Protein AF-A0A0N4UM67-F1 (afdb_monomer)

Secondary structure (DSSP, 8-state):
--PPP--HHHHHHHHHHHHHHHH---HHHHHHHHHHHHHHHHHH--SHHHHHHHHHHHTSTT-S-TTTSHHHHHHHHHHHHHHHHHHHHHTT---HHHHHHHHHHHHHHHHHHHHS-HHHHHHHHHTTTTHHHHHHHHHHHH---HHHHHHHHHHHHHHTTSGGGGGSSHHHHHHHH----SSPPHHHHHHHHHHHHHTTS-SPPPGGGTTTS-HHHHHHHHHHTTT--HHHHHHHHHHHTT--GGG-HHHHHHHHS--HHHHHHHHHHHHHHTTTT-HHHHHHHHHHHHHHHTT--

Foldseek 3Di:
DDDPDDPVVVVLVVQLVVCCVVPVDPSVVSNVVSVVVCVVCVVPPDDVVVVVVVVVLVVDPPVDPLCDDPLLVLLLVLLVLLVVLLVCVVVVNDDPVSLVVNLVSLVSNLVSLQPDDVSSVCCSCPVPPNVSVVSLQVCLLPDDDLSNVLSSLSSLLSVLSPLCSQVDCNLVSLLVVDDLDPPDDSSRVSNLSNLLSSLQDQDAHDPVSDVRVALVSLLSLLVSCVVPVDRSLSNLLSNQSNDDQPDRSNVVNCLVHPDPSSVVSLVVVVVVCVVPPDDSSVVVNVSCPVVVVVVPD

Solvent-accessible surface area (backbone atoms only — not comparable to full-atom values): 17010 Å² total; per-residue (Å²): 132,89,73,81,79,81,53,63,72,60,52,53,49,51,54,30,48,51,46,35,69,76,66,66,50,57,69,67,58,24,47,50,48,52,52,50,52,50,55,53,44,66,72,74,51,90,48,76,65,51,55,50,51,50,54,56,47,70,75,42,92,76,67,66,56,50,77,76,33,73,64,34,52,52,50,51,52,36,52,52,52,50,49,51,54,50,55,37,44,75,70,67,57,77,47,73,66,58,51,54,51,45,38,54,42,32,51,52,42,22,54,50,47,69,74,49,61,65,66,28,51,52,48,68,50,45,75,62,80,32,49,66,58,53,52,50,48,53,46,57,72,73,58,81,53,61,71,52,49,36,33,49,46,50,30,48,50,43,46,60,86,42,76,69,62,64,76,47,68,49,69,49,50,52,56,75,76,48,84,81,51,88,81,69,49,74,52,50,51,48,47,45,53,40,51,28,60,60,32,61,56,88,55,82,72,62,71,77,48,57,78,66,63,37,40,69,56,41,37,48,44,56,58,40,30,74,82,45,52,70,62,44,49,49,32,52,39,28,55,53,58,55,54,77,84,86,77,41,42,58,60,55,12,44,76,76,47,79,51,70,60,52,55,51,53,50,53,51,52,41,62,63,35,73,81,63,85,57,72,49,54,55,58,54,53,63,64,41,46,64,67,52,60,71,71,76,116

Radius of gyration: 25.62 Å; Cα contacts (8 Å, |Δi|>4): 243; chains: 1; bounding box: 72×57×66 Å

InterPro domains:
  IPR030125 SPIN90/Ldb17 [PTHR13357] (11-282)

Organism: Dracunculus medinensis (NCBI:txid318479)

pLDDT: mean 87.4, std 12.84, range [31.33, 98.19]

Structure (mmCIF, N/CA/C/O backbone):
data_AF-A0A0N4UM67-F1
#
_entry.id   AF-A0A0N4UM67-F1
#
loop_
_atom_site.group_PDB
_atom_site.id
_atom_site.type_symbol
_atom_site.label_atom_id
_atom_site.label_alt_id
_atom_site.label_comp_id
_atom_site.label_asym_id
_atom_site.label_entity_id
_atom_site.label_seq_id
_atom_site.pdbx_PDB_ins_code
_atom_site.Cartn_x
_atom_site.Cartn_y
_atom_site.Cartn_z
_atom_site.occupancy
_atom_site.B_iso_or_equiv
_atom_site.auth_seq_id
_atom_site.auth_comp_id
_atom_site.auth_asym_id
_atom_site.auth_atom_id
_atom_site.pdbx_PDB_model_num
ATOM 1 N N . MET A 1 1 ? 38.843 35.017 -25.482 1.00 44.44 1 MET A N 1
ATOM 2 C CA . MET A 1 1 ? 37.721 34.472 -24.691 1.00 44.44 1 MET A CA 1
ATOM 3 C C . MET A 1 1 ? 38.216 33.159 -24.098 1.00 44.44 1 MET A C 1
ATOM 5 O O . MET A 1 1 ? 38.460 32.237 -24.862 1.00 44.44 1 MET A O 1
ATOM 9 N N . TYR A 1 2 ? 38.527 33.108 -22.799 1.00 45.97 2 TYR A N 1
ATOM 10 C CA . TYR A 1 2 ? 38.956 31.861 -22.150 1.00 45.97 2 TYR A CA 1
ATOM 11 C C . TYR A 1 2 ? 37.750 30.919 -22.112 1.00 45.97 2 TYR A C 1
ATOM 13 O O . TYR A 1 2 ? 36.815 31.167 -21.355 1.00 45.97 2 TYR A O 1
ATOM 21 N N . MET A 1 3 ? 37.731 29.881 -22.950 1.00 56.16 3 MET A N 1
ATOM 22 C CA . MET A 1 3 ? 36.777 28.793 -22.754 1.00 56.16 3 MET A CA 1
ATOM 23 C C . MET A 1 3 ? 37.258 27.980 -21.548 1.00 56.16 3 MET A C 1
ATOM 25 O O . MET A 1 3 ? 38.400 27.511 -21.576 1.00 56.16 3 MET A O 1
ATOM 29 N N . PRO A 1 4 ? 36.457 27.831 -20.478 1.00 69.62 4 PRO A N 1
ATOM 30 C CA . PRO A 1 4 ? 36.826 26.954 -19.379 1.00 69.62 4 PRO A CA 1
ATOM 31 C C . PRO A 1 4 ? 37.017 25.538 -19.932 1.00 69.62 4 PRO A C 1
ATOM 33 O O . PRO A 1 4 ? 36.128 24.989 -20.583 1.00 69.62 4 PRO A O 1
ATOM 36 N N . VAL A 1 5 ? 38.200 24.961 -19.714 1.00 75.50 5 VAL A N 1
ATOM 37 C CA . VAL A 1 5 ? 38.482 23.577 -20.105 1.00 75.50 5 VAL A CA 1
ATOM 38 C C . VAL A 1 5 ? 37.602 22.671 -19.247 1.00 75.50 5 VAL A C 1
ATOM 40 O O . VAL A 1 5 ? 37.730 22.657 -18.023 1.00 75.50 5 VAL A O 1
ATOM 43 N N . LEU A 1 6 ? 36.693 21.928 -19.883 1.00 81.94 6 LEU A N 1
ATOM 44 C CA . LEU A 1 6 ? 35.814 20.981 -19.202 1.00 81.94 6 LEU A CA 1
ATOM 45 C C . LEU A 1 6 ? 36.653 19.901 -18.506 1.00 81.94 6 LEU A C 1
ATOM 47 O O . LEU A 1 6 ? 37.248 19.041 -19.154 1.00 81.94 6 LEU A O 1
ATOM 51 N N . ASN A 1 7 ? 36.659 19.898 -17.174 1.00 90.12 7 ASN A N 1
ATOM 52 C CA . ASN A 1 7 ? 37.173 18.770 -16.407 1.00 90.12 7 ASN A CA 1
ATOM 53 C C . ASN A 1 7 ? 36.093 17.679 -16.344 1.00 90.12 7 ASN A C 1
ATOM 55 O O . ASN A 1 7 ? 35.251 17.678 -15.447 1.00 90.12 7 ASN A O 1
ATOM 59 N N . ALA A 1 8 ? 36.120 16.751 -17.307 1.00 91.12 8 ALA A N 1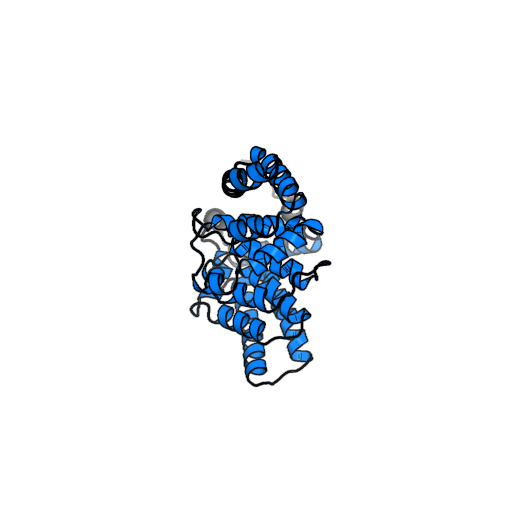
ATOM 60 C CA . ALA A 1 8 ? 35.108 15.702 -17.455 1.00 91.12 8 ALA A CA 1
ATOM 61 C C . ALA A 1 8 ? 34.902 14.875 -16.174 1.00 91.12 8 ALA A C 1
ATOM 63 O O . ALA A 1 8 ? 33.772 14.570 -15.803 1.00 91.12 8 ALA A O 1
ATOM 64 N N . LYS A 1 9 ? 35.986 14.566 -15.449 1.00 92.94 9 LYS A N 1
ATOM 65 C CA . LYS A 1 9 ? 35.915 13.805 -14.194 1.00 92.94 9 LYS A CA 1
ATOM 66 C C . LYS A 1 9 ? 35.247 14.604 -13.077 1.00 92.94 9 LYS A C 1
ATOM 68 O O . LYS A 1 9 ? 34.502 14.030 -12.290 1.00 92.94 9 LYS A O 1
ATOM 73 N N . ALA A 1 10 ? 35.524 15.905 -12.988 1.00 93.88 10 ALA A N 1
ATOM 74 C CA . ALA A 1 10 ? 34.861 16.773 -12.019 1.00 93.88 10 ALA A CA 1
ATOM 75 C C . ALA A 1 10 ? 33.365 16.903 -12.333 1.00 93.88 10 ALA A C 1
ATOM 77 O O . ALA A 1 10 ? 32.553 16.725 -11.433 1.00 93.88 10 ALA A O 1
ATOM 78 N N . LYS A 1 11 ? 32.998 17.102 -13.608 1.00 93.25 11 LYS A N 1
ATOM 79 C CA . LYS A 1 11 ? 31.589 17.238 -13.996 1.00 93.25 11 LYS A CA 1
ATOM 80 C C . LYS A 1 11 ? 30.795 15.944 -13.817 1.00 93.25 11 LYS A C 1
ATOM 82 O O . LYS A 1 11 ? 29.664 15.994 -13.360 1.00 93.25 11 LYS A O 1
ATOM 87 N N . ALA A 1 12 ? 31.384 14.785 -14.118 1.00 94.75 12 ALA A N 1
ATOM 88 C CA . ALA A 1 12 ? 30.737 13.495 -13.876 1.00 94.75 12 ALA A CA 1
ATOM 89 C C . ALA A 1 12 ? 30.452 13.257 -12.383 1.00 94.75 12 ALA A C 1
ATOM 91 O O . ALA A 1 12 ? 29.380 12.769 -12.048 1.00 94.75 12 ALA A O 1
ATOM 92 N N . ARG A 1 13 ? 31.381 13.636 -11.490 1.00 95.75 13 ARG A N 1
ATOM 93 C CA . ARG A 1 13 ? 31.151 13.576 -10.036 1.00 95.75 13 ARG A CA 1
ATOM 94 C C . ARG A 1 13 ? 30.019 14.499 -9.610 1.00 95.75 13 ARG A C 1
ATOM 96 O O . ARG A 1 13 ? 29.120 14.039 -8.932 1.00 95.75 13 ARG A O 1
ATOM 103 N N . GLU A 1 14 ? 30.032 15.742 -10.086 1.00 95.88 14 GLU A N 1
ATOM 104 C CA . GLU A 1 14 ? 28.967 16.711 -9.809 1.00 95.88 14 GLU A CA 1
ATOM 105 C C . GLU A 1 14 ? 27.589 16.176 -10.236 1.00 95.88 14 GLU A C 1
ATOM 107 O O . GLU A 1 14 ? 26.643 16.257 -9.469 1.00 95.88 14 GLU A O 1
ATOM 112 N N . LEU A 1 15 ? 27.474 15.566 -11.424 1.00 96.19 15 LEU A N 1
ATOM 113 C CA . LEU A 1 15 ? 26.214 14.967 -11.886 1.00 96.19 15 LEU A CA 1
ATOM 114 C C . LEU A 1 15 ? 25.750 13.805 -10.997 1.00 96.19 15 LEU A C 1
ATOM 116 O O . LEU A 1 15 ? 24.561 13.695 -10.713 1.00 96.19 15 LEU A O 1
ATOM 120 N N . VAL A 1 16 ? 26.670 12.937 -10.565 1.00 96.81 16 VAL A N 1
ATOM 121 C CA . VAL A 1 16 ? 26.348 11.826 -9.654 1.00 96.81 16 VAL A CA 1
ATOM 122 C C . VAL A 1 16 ? 25.917 12.355 -8.286 1.00 96.81 16 VAL A C 1
ATOM 124 O O . VAL A 1 16 ? 24.941 11.852 -7.731 1.00 96.81 16 VAL A O 1
ATOM 127 N N . ASP A 1 17 ? 26.603 13.378 -7.776 1.00 96.38 17 ASP A N 1
ATOM 128 C CA . ASP A 1 17 ? 26.285 14.012 -6.498 1.00 96.38 17 ASP A CA 1
ATOM 129 C C . ASP A 1 17 ? 24.904 14.685 -6.543 1.00 96.38 17 ASP A C 1
ATOM 131 O O . ASP A 1 17 ? 24.123 14.473 -5.622 1.00 96.38 17 ASP A O 1
ATOM 135 N N . ILE A 1 18 ? 24.547 15.369 -7.641 1.00 96.88 18 ILE A N 1
ATOM 136 C CA . ILE A 1 18 ? 23.202 15.945 -7.837 1.00 96.88 18 ILE A CA 1
ATOM 137 C C . ILE A 1 18 ? 22.126 14.853 -7.767 1.00 96.88 18 ILE A C 1
ATOM 139 O O . ILE A 1 18 ? 21.165 14.985 -7.017 1.00 96.88 18 ILE A O 1
ATOM 143 N N . ILE A 1 19 ? 22.280 13.734 -8.492 1.00 96.31 19 ILE A N 1
ATOM 144 C CA . ILE A 1 19 ? 21.288 12.643 -8.423 1.00 96.31 19 ILE A CA 1
ATOM 145 C C . ILE A 1 19 ? 21.203 12.075 -7.002 1.00 96.31 19 ILE A C 1
ATOM 147 O O . ILE A 1 19 ? 20.110 11.764 -6.525 1.00 96.31 19 ILE A O 1
ATOM 151 N N . ARG A 1 20 ? 22.338 11.939 -6.309 1.00 95.44 20 ARG A N 1
ATOM 152 C CA . ARG A 1 20 ? 22.386 11.396 -4.949 1.00 95.44 20 ARG A CA 1
ATOM 153 C C . ARG A 1 20 ? 21.733 12.320 -3.926 1.00 95.44 20 ARG A C 1
ATOM 155 O O . ARG A 1 20 ? 21.128 11.804 -2.983 1.00 95.44 20 ARG A O 1
ATOM 162 N N . GLU A 1 21 ? 21.897 13.627 -4.091 1.00 96.56 21 GLU A N 1
ATOM 163 C CA . GLU A 1 21 ? 21.282 14.671 -3.271 1.00 96.56 21 GLU A CA 1
ATOM 164 C C . GLU A 1 21 ? 19.760 14.669 -3.452 1.00 96.56 21 GLU A C 1
ATOM 166 O O . GLU A 1 21 ? 19.036 14.594 -2.464 1.00 96.56 21 GLU A O 1
ATOM 171 N N . GLU A 1 22 ? 19.284 14.614 -4.699 1.00 95.19 22 GLU A N 1
ATOM 172 C CA . GLU A 1 22 ? 17.854 14.711 -5.022 1.00 95.19 22 GLU A CA 1
ATOM 173 C C . GLU A 1 22 ? 17.064 13.414 -4.762 1.00 95.19 22 GLU A C 1
ATOM 175 O O . GLU A 1 22 ? 15.919 13.449 -4.323 1.00 95.19 22 GLU A O 1
ATOM 180 N N . THR A 1 23 ? 17.649 12.240 -5.027 1.00 93.75 23 THR A N 1
ATOM 181 C CA . THR A 1 23 ? 16.915 10.951 -4.980 1.00 93.75 23 THR A CA 1
ATOM 182 C C . THR A 1 23 ? 17.221 10.105 -3.750 1.00 93.75 23 THR A C 1
ATOM 184 O O . THR A 1 23 ? 16.546 9.113 -3.480 1.00 93.75 23 THR A O 1
ATOM 187 N N . ASN A 1 24 ? 18.295 10.435 -3.033 1.00 94.19 24 ASN A N 1
ATOM 188 C CA . ASN A 1 24 ? 18.872 9.615 -1.973 1.00 94.19 24 ASN A CA 1
ATOM 189 C C . ASN A 1 24 ? 19.230 8.156 -2.376 1.00 94.19 24 ASN A C 1
ATOM 191 O O . ASN A 1 24 ? 19.485 7.319 -1.505 1.00 94.19 24 ASN A O 1
ATOM 195 N N . ALA A 1 25 ? 19.276 7.830 -3.675 1.00 95.00 25 ALA A N 1
ATOM 196 C CA . ALA A 1 25 ? 19.487 6.470 -4.176 1.00 95.00 25 ALA A CA 1
ATOM 197 C C . ALA A 1 25 ? 20.899 5.919 -3.861 1.00 95.00 25 ALA A C 1
ATOM 199 O O . ALA A 1 25 ? 21.834 6.680 -3.604 1.00 95.00 25 ALA A O 1
ATOM 200 N N . PRO A 1 26 ? 21.127 4.590 -3.889 1.00 96.62 26 PRO A N 1
ATOM 201 C CA . PRO A 1 26 ? 22.469 4.024 -3.736 1.00 96.62 26 PRO A CA 1
ATOM 202 C C . PRO A 1 26 ? 23.467 4.596 -4.755 1.00 96.62 26 PRO A C 1
ATOM 204 O O . PRO A 1 26 ? 23.121 4.829 -5.912 1.00 96.62 26 PRO A O 1
ATOM 207 N N . MET A 1 27 ? 24.733 4.773 -4.354 1.00 95.12 27 MET A N 1
ATOM 208 C CA . MET A 1 27 ? 25.765 5.400 -5.201 1.00 95.12 27 MET A CA 1
ATOM 209 C C . MET A 1 27 ? 25.925 4.701 -6.562 1.00 95.12 27 MET A C 1
ATOM 211 O O . MET A 1 27 ? 26.070 5.364 -7.583 1.00 95.12 27 MET A O 1
ATOM 215 N N . ALA A 1 28 ? 25.840 3.366 -6.591 1.00 96.88 28 ALA A N 1
ATOM 216 C CA . ALA A 1 28 ? 25.878 2.598 -7.835 1.00 96.88 28 ALA A CA 1
ATOM 217 C C . ALA A 1 28 ? 24.726 2.981 -8.784 1.00 96.88 28 ALA A C 1
ATOM 219 O O . ALA A 1 28 ? 24.976 3.296 -9.941 1.00 96.88 28 ALA A O 1
ATOM 220 N N . ALA A 1 29 ? 23.494 3.077 -8.272 1.00 96.94 29 ALA A N 1
ATOM 221 C CA . ALA A 1 29 ? 22.330 3.489 -9.056 1.00 96.94 29 ALA A CA 1
ATOM 222 C C . ALA A 1 29 ? 22.439 4.939 -9.557 1.00 96.94 29 ALA A C 1
ATOM 224 O O . ALA A 1 29 ? 21.992 5.240 -10.662 1.00 96.94 29 ALA A O 1
ATOM 225 N N . CYS A 1 30 ? 23.070 5.834 -8.788 1.00 96.88 30 CYS A N 1
ATOM 226 C CA . CYS A 1 30 ? 23.331 7.208 -9.229 1.00 96.88 30 CYS A CA 1
ATOM 227 C C . CYS A 1 30 ? 24.313 7.228 -10.413 1.00 96.88 30 CYS A C 1
ATOM 229 O O . CYS A 1 30 ? 24.051 7.877 -11.425 1.00 96.88 30 CYS A O 1
ATOM 231 N N . ILE A 1 31 ? 25.414 6.470 -10.318 1.00 97.25 31 ILE A N 1
ATOM 232 C CA . ILE A 1 31 ? 26.402 6.321 -11.400 1.00 97.25 31 ILE A CA 1
ATOM 233 C C . ILE A 1 31 ? 25.750 5.720 -12.649 1.00 97.25 31 ILE A C 1
ATOM 235 O O . ILE A 1 31 ? 25.935 6.245 -13.749 1.00 97.25 31 ILE A O 1
ATOM 239 N N . ASP A 1 32 ? 24.968 4.655 -12.478 1.00 97.25 32 ASP A N 1
ATOM 240 C CA . ASP A 1 32 ? 24.288 3.972 -13.576 1.00 97.25 32 ASP A CA 1
ATOM 241 C C . ASP A 1 32 ? 23.256 4.882 -14.249 1.00 97.25 32 ASP A C 1
ATOM 243 O O . ASP A 1 32 ? 23.211 4.943 -15.477 1.00 97.25 32 ASP A O 1
ATOM 247 N N . THR A 1 33 ? 22.495 5.660 -13.472 1.00 96.69 33 THR A N 1
ATOM 248 C CA . THR A 1 33 ? 21.532 6.642 -13.994 1.00 96.69 33 THR A CA 1
ATOM 249 C C . THR A 1 33 ? 22.227 7.717 -14.830 1.00 96.69 33 THR A C 1
ATOM 251 O O . THR A 1 33 ? 21.837 7.934 -15.978 1.00 96.69 33 THR A O 1
ATOM 254 N N . VAL A 1 34 ? 23.293 8.354 -14.317 1.00 96.75 34 VAL A N 1
ATOM 255 C CA . VAL A 1 34 ? 24.058 9.356 -15.091 1.00 96.75 34 VAL A CA 1
ATOM 256 C C . VAL A 1 34 ? 24.606 8.736 -16.376 1.00 96.75 34 VAL A C 1
ATOM 258 O O . VAL A 1 34 ? 24.466 9.311 -17.455 1.00 96.75 34 VAL A O 1
ATOM 261 N N . SER A 1 35 ? 25.213 7.553 -16.271 1.00 96.94 35 SER A N 1
ATOM 262 C CA . SER A 1 35 ? 25.785 6.831 -17.409 1.00 96.94 35 SER A CA 1
ATOM 263 C C . SER A 1 35 ? 24.730 6.520 -18.474 1.00 96.94 35 SER A C 1
ATOM 265 O O . SER A 1 35 ? 24.958 6.762 -19.660 1.00 96.94 35 SER A O 1
ATOM 267 N N . LEU A 1 36 ? 23.553 6.042 -18.063 1.00 96.31 36 LEU A N 1
ATOM 268 C CA . LEU A 1 36 ? 22.448 5.702 -18.954 1.00 96.31 36 LEU A CA 1
ATOM 269 C C . LEU A 1 36 ? 21.878 6.938 -19.655 1.00 96.31 36 LEU A C 1
ATOM 271 O O . LEU A 1 36 ? 21.731 6.919 -20.878 1.00 96.31 36 LEU A O 1
ATOM 275 N N . ILE A 1 37 ? 21.610 8.014 -18.908 1.00 95.00 37 ILE A N 1
ATOM 276 C CA . ILE A 1 37 ? 21.108 9.277 -19.466 1.00 95.00 37 ILE A CA 1
ATOM 277 C C . ILE A 1 37 ? 22.100 9.814 -20.499 1.00 95.00 37 ILE A C 1
ATOM 279 O O . ILE A 1 37 ? 21.715 10.085 -21.635 1.00 95.00 37 ILE A O 1
ATOM 283 N N . LEU A 1 38 ? 23.388 9.908 -20.147 1.00 94.06 38 LEU A N 1
ATOM 284 C CA . LEU A 1 38 ? 24.415 10.398 -21.067 1.00 94.06 38 LEU A CA 1
ATOM 285 C C . LEU A 1 38 ? 24.552 9.498 -22.296 1.00 94.06 38 LEU A C 1
ATOM 287 O O . LEU A 1 38 ? 24.636 10.010 -23.407 1.00 94.06 38 LEU A O 1
ATOM 291 N N . LYS A 1 39 ? 24.521 8.173 -22.131 1.00 94.81 39 LYS A N 1
ATOM 292 C CA . LYS A 1 39 ? 24.581 7.222 -23.248 1.00 94.81 39 LYS A CA 1
ATOM 293 C C . LYS A 1 39 ? 23.413 7.401 -24.221 1.00 94.81 39 LYS A C 1
ATOM 295 O O . LYS A 1 39 ? 23.633 7.363 -25.430 1.00 94.81 39 LYS A O 1
ATOM 300 N N . CYS A 1 40 ? 22.193 7.588 -23.716 1.00 93.44 40 CYS A N 1
ATOM 301 C CA . CYS A 1 40 ? 21.012 7.827 -24.546 1.00 93.44 40 CYS A CA 1
ATOM 302 C C . CYS A 1 40 ? 21.080 9.194 -25.235 1.00 93.44 40 CYS A C 1
ATOM 304 O O . CYS A 1 40 ? 20.914 9.268 -26.449 1.00 93.44 40 CYS A O 1
ATOM 306 N N . LEU A 1 41 ? 21.416 10.258 -24.499 1.00 93.88 41 LEU A N 1
ATOM 307 C CA . LEU A 1 41 ? 21.568 11.595 -25.076 1.00 93.88 41 LEU A CA 1
ATOM 308 C C . LEU A 1 41 ? 22.651 11.613 -26.156 1.00 93.88 41 LEU A C 1
ATOM 310 O O . LEU A 1 41 ? 22.417 12.134 -27.233 1.00 93.88 41 LEU A O 1
ATOM 314 N N . MET A 1 42 ? 23.808 10.989 -25.930 1.00 90.62 42 MET A N 1
ATOM 315 C CA . MET A 1 42 ? 24.894 10.944 -26.918 1.00 90.62 42 MET A CA 1
ATOM 316 C C . MET A 1 42 ? 24.532 10.191 -28.205 1.00 90.62 42 MET A C 1
ATOM 318 O O . MET A 1 42 ? 25.211 10.369 -29.214 1.00 90.62 42 MET A O 1
ATOM 322 N N . ARG A 1 43 ? 23.505 9.334 -28.176 1.00 91.62 43 ARG A N 1
ATOM 323 C CA . ARG A 1 43 ? 23.009 8.639 -29.367 1.00 91.62 43 ARG A CA 1
ATOM 324 C C . ARG A 1 43 ? 22.138 9.551 -30.234 1.00 91.62 43 ARG A C 1
ATOM 326 O O . ARG A 1 43 ? 22.236 9.474 -31.454 1.00 91.62 43 ARG A O 1
ATOM 333 N N . ASP A 1 44 ? 21.321 10.396 -29.604 1.00 89.06 44 ASP A N 1
ATOM 334 C CA . ASP A 1 44 ? 20.200 11.076 -30.267 1.00 89.06 44 ASP A CA 1
ATOM 335 C C . ASP A 1 44 ? 20.379 12.613 -30.348 1.00 89.06 44 ASP A C 1
ATOM 337 O O . ASP A 1 44 ? 19.794 13.267 -31.209 1.00 89.06 44 ASP A O 1
ATOM 341 N N . VAL A 1 45 ? 21.213 13.205 -29.486 1.00 90.19 45 VAL A N 1
ATOM 342 C CA . VAL A 1 45 ? 21.468 14.653 -29.389 1.00 90.19 45 VAL A CA 1
ATOM 343 C C . VAL A 1 45 ? 22.740 15.019 -30.147 1.00 90.19 45 VAL A C 1
ATOM 345 O O . VAL A 1 45 ? 23.837 14.563 -29.828 1.00 90.19 45 VAL A O 1
ATOM 348 N N . SER A 1 46 ? 22.597 15.906 -31.131 1.00 87.56 46 SER A N 1
ATOM 349 C CA . SER A 1 46 ? 23.678 16.317 -32.034 1.00 87.56 46 SER A CA 1
ATOM 350 C C . SER A 1 46 ? 24.309 17.662 -31.666 1.00 87.56 46 SER A C 1
ATOM 352 O O . SER A 1 46 ? 25.434 17.960 -32.072 1.00 87.56 46 SER A O 1
ATOM 354 N N . SER A 1 47 ? 23.598 18.496 -30.900 1.00 89.69 47 SER A N 1
ATOM 355 C CA . SER A 1 47 ? 24.016 19.861 -30.590 1.00 89.69 47 SER A CA 1
ATOM 356 C C . SER A 1 47 ? 23.603 20.315 -29.187 1.00 89.69 47 SER A C 1
ATOM 358 O O . SER A 1 47 ? 22.644 19.819 -28.599 1.00 89.69 47 SER A O 1
ATOM 360 N N . CYS A 1 48 ? 24.268 21.352 -28.665 1.00 86.88 48 CYS A N 1
ATOM 361 C CA . CYS A 1 48 ? 23.841 22.006 -27.421 1.00 86.88 48 CYS A CA 1
ATOM 362 C C . CYS A 1 48 ? 22.426 22.607 -27.516 1.00 86.88 48 CYS A C 1
ATOM 364 O O . CYS A 1 48 ? 21.776 22.791 -26.490 1.00 86.88 48 CYS A O 1
ATOM 366 N N . LYS A 1 49 ? 21.946 22.925 -28.728 1.00 90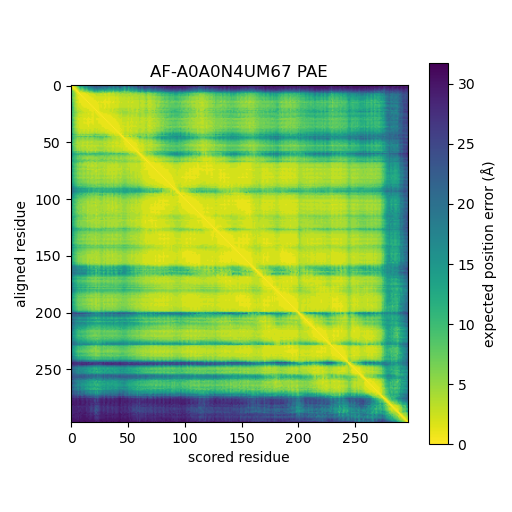.75 49 LYS A N 1
ATOM 367 C CA . LYS A 1 49 ? 20.588 23.440 -28.942 1.00 90.75 49 LYS A CA 1
ATOM 368 C C . LYS A 1 49 ? 19.539 22.361 -28.664 1.00 90.75 49 LYS A C 1
ATOM 370 O O . LYS A 1 49 ? 18.515 22.672 -28.067 1.00 90.75 49 LYS A O 1
ATOM 375 N N . ASP A 1 50 ? 19.830 21.108 -29.011 1.00 92.38 50 ASP A N 1
ATOM 376 C CA . ASP A 1 50 ? 18.945 19.973 -28.724 1.00 92.38 50 ASP A CA 1
ATOM 377 C C . ASP A 1 50 ? 18.807 19.776 -27.205 1.00 92.38 50 ASP A C 1
ATOM 379 O O . ASP A 1 50 ? 17.699 19.613 -26.705 1.00 92.38 50 ASP A O 1
ATOM 383 N N . LEU A 1 51 ? 19.908 19.906 -26.447 1.00 90.88 51 LEU A N 1
ATOM 384 C CA . LEU A 1 51 ? 19.867 19.874 -24.977 1.00 90.88 51 LEU A CA 1
ATOM 385 C C . LEU A 1 51 ? 19.017 21.008 -24.387 1.00 90.88 51 LEU A C 1
ATOM 387 O O . LEU A 1 51 ? 18.309 20.789 -23.406 1.00 90.88 51 LEU A O 1
ATOM 391 N N . LEU A 1 52 ? 19.067 22.210 -24.974 1.00 91.25 52 LEU A N 1
ATOM 392 C CA . LEU A 1 52 ? 18.223 23.325 -24.538 1.00 91.25 52 LEU A CA 1
ATOM 393 C C . LEU A 1 52 ? 16.742 23.048 -24.821 1.00 91.25 52 LEU A C 1
ATOM 395 O O . LEU A 1 52 ? 15.917 23.298 -23.951 1.00 91.25 52 LEU A O 1
ATOM 399 N N . HIS A 1 53 ? 16.410 22.495 -25.991 1.00 92.25 53 HIS A N 1
ATOM 400 C CA . HIS A 1 53 ? 15.036 22.100 -26.309 1.00 92.25 53 HIS A CA 1
ATOM 401 C C . HIS A 1 53 ? 14.518 21.008 -25.363 1.00 92.25 53 HIS A C 1
ATOM 403 O O . HIS A 1 53 ? 13.389 21.112 -24.898 1.00 92.25 53 HIS A O 1
ATOM 409 N N . ILE A 1 54 ? 15.340 20.003 -25.033 1.00 92.19 54 ILE A N 1
ATOM 410 C CA . ILE A 1 54 ? 14.986 18.965 -24.050 1.00 92.19 54 ILE A CA 1
ATOM 411 C C . ILE A 1 54 ? 14.737 19.597 -22.678 1.00 92.19 54 ILE A C 1
ATOM 413 O O . ILE A 1 54 ? 13.742 19.281 -22.037 1.00 92.19 54 ILE A O 1
ATOM 417 N N . LYS A 1 55 ? 15.598 20.526 -22.239 1.00 92.06 55 LYS A N 1
ATOM 418 C CA . LYS A 1 55 ? 15.392 21.255 -20.981 1.00 92.06 55 LYS A CA 1
ATOM 419 C C . LYS A 1 55 ? 14.059 22.006 -20.983 1.00 92.06 55 LYS A C 1
ATOM 421 O O . LYS A 1 55 ? 13.323 21.886 -20.019 1.00 92.06 55 LYS A O 1
ATOM 426 N N . THR A 1 56 ? 13.745 22.735 -22.055 1.00 92.31 56 THR A N 1
ATOM 427 C CA . THR A 1 56 ? 12.459 23.437 -22.178 1.00 92.31 56 THR A CA 1
ATOM 428 C C . THR A 1 56 ? 11.281 22.464 -22.171 1.00 92.31 56 THR A C 1
ATOM 430 O O . THR A 1 56 ? 10.283 22.752 -21.530 1.00 92.31 56 THR A O 1
ATOM 433 N N . ALA A 1 57 ? 11.400 21.299 -22.817 1.00 92.94 57 ALA A N 1
ATOM 434 C CA . ALA A 1 57 ? 10.365 20.263 -22.800 1.00 92.94 57 ALA A CA 1
ATOM 435 C C . ALA A 1 57 ? 10.086 19.727 -21.383 1.00 92.94 57 ALA A C 1
ATOM 437 O O . ALA A 1 57 ? 8.932 19.504 -21.038 1.00 92.94 57 ALA A O 1
ATOM 438 N N . LEU A 1 58 ? 11.123 19.568 -20.551 1.00 91.31 58 LEU A N 1
ATOM 439 C CA . LEU A 1 58 ? 10.983 19.128 -19.155 1.00 91.31 58 LEU A CA 1
ATOM 440 C C . LEU A 1 58 ? 10.239 20.137 -18.264 1.00 91.31 58 LEU A C 1
ATOM 442 O O . LEU A 1 58 ? 9.726 19.740 -17.222 1.00 91.31 58 LEU A O 1
ATOM 446 N N . ASP A 1 59 ? 10.176 21.414 -18.657 1.00 88.69 59 ASP A N 1
ATOM 447 C CA . ASP A 1 59 ? 9.430 22.449 -17.931 1.00 88.69 59 ASP A CA 1
ATOM 448 C C . ASP A 1 59 ? 7.915 22.409 -18.245 1.00 88.69 59 ASP A C 1
ATOM 450 O O . ASP A 1 59 ? 7.134 23.119 -17.608 1.00 88.69 59 ASP A O 1
ATOM 454 N N . HIS A 1 60 ? 7.480 21.597 -19.219 1.00 88.75 60 HIS A N 1
ATOM 455 C CA . HIS A 1 60 ? 6.067 21.421 -19.554 1.00 88.75 60 HIS A CA 1
ATOM 456 C C . HIS A 1 60 ? 5.428 20.257 -18.774 1.00 88.75 60 HIS A C 1
ATOM 458 O O . HIS A 1 60 ? 5.998 19.176 -18.633 1.00 88.75 60 HIS A O 1
ATOM 464 N N . GLU A 1 61 ? 4.196 20.454 -18.295 1.00 80.31 61 GLU A N 1
ATOM 465 C CA . GLU A 1 61 ? 3.461 19.461 -17.491 1.00 80.31 61 GLU A CA 1
ATOM 466 C C . GLU A 1 61 ? 3.000 18.221 -18.286 1.00 80.31 61 GLU A C 1
ATOM 468 O O . GLU A 1 61 ? 2.628 17.202 -17.693 1.00 80.31 61 GLU A O 1
ATOM 473 N N . ASP A 1 62 ? 3.004 18.293 -19.619 1.00 84.00 62 ASP A N 1
ATOM 474 C CA . ASP A 1 62 ? 2.568 17.249 -20.556 1.00 84.00 62 ASP A CA 1
ATOM 475 C C . ASP A 1 62 ? 3.712 16.336 -21.033 1.00 84.00 62 ASP A C 1
ATOM 477 O O . ASP A 1 62 ? 3.534 15.544 -21.955 1.00 84.00 62 ASP A O 1
ATOM 481 N N . ILE A 1 63 ? 4.874 16.390 -20.373 1.00 89.94 63 ILE A N 1
ATOM 482 C CA . ILE A 1 63 ? 6.035 15.551 -20.704 1.00 89.94 63 ILE A CA 1
ATOM 483 C C . ILE A 1 63 ? 5.784 14.045 -20.513 1.00 89.94 63 ILE A C 1
ATOM 485 O O . ILE A 1 63 ? 6.484 13.210 -21.089 1.00 89.94 63 ILE A O 1
ATOM 489 N N . ILE A 1 64 ? 4.806 13.679 -19.680 1.00 87.50 64 ILE A N 1
ATOM 490 C CA . ILE A 1 64 ? 4.508 12.287 -19.343 1.00 87.50 64 ILE A CA 1
ATOM 491 C C . ILE A 1 64 ? 3.600 11.678 -20.413 1.00 87.50 64 ILE A C 1
ATOM 493 O O . ILE A 1 64 ? 2.442 12.066 -20.551 1.00 87.50 64 ILE A O 1
ATOM 497 N N . ASP A 1 65 ? 4.103 10.655 -21.107 1.00 91.69 65 ASP A N 1
ATOM 498 C CA . ASP A 1 65 ? 3.286 9.790 -21.961 1.00 91.69 65 ASP A CA 1
ATOM 499 C C . ASP A 1 65 ? 2.387 8.898 -21.092 1.00 91.69 65 ASP A C 1
ATOM 501 O O . ASP A 1 65 ? 2.780 7.831 -20.617 1.00 91.69 65 ASP A O 1
ATOM 505 N N . VAL A 1 66 ? 1.165 9.372 -20.863 1.00 92.25 66 VAL A N 1
ATOM 506 C CA . VAL A 1 66 ? 0.157 8.718 -20.021 1.00 92.25 66 VAL A CA 1
ATOM 507 C C . VAL A 1 66 ? -0.230 7.320 -20.537 1.00 92.25 66 VAL A C 1
ATOM 509 O O . VAL A 1 66 ? -0.676 6.469 -19.761 1.00 92.25 66 VAL A O 1
ATOM 512 N N . GLU A 1 67 ? -0.057 7.053 -21.834 1.00 90.69 67 GLU A N 1
ATOM 513 C CA . GLU A 1 67 ? -0.518 5.817 -22.465 1.00 90.69 67 GLU A CA 1
ATOM 514 C C . GLU A 1 67 ? 0.554 4.727 -22.507 1.00 90.69 67 GLU A C 1
ATOM 516 O O . GLU A 1 67 ? 0.214 3.551 -22.321 1.00 90.69 67 GLU A O 1
ATOM 521 N N . GLN A 1 68 ? 1.813 5.101 -22.768 1.00 91.69 68 GLN A N 1
ATOM 522 C CA . GLN A 1 68 ? 2.889 4.165 -23.127 1.00 91.69 68 GLN A CA 1
ATOM 523 C C . GLN A 1 68 ? 4.141 4.255 -22.245 1.00 91.69 68 GLN A C 1
ATOM 525 O O . GLN A 1 68 ? 5.146 3.600 -22.540 1.00 91.69 68 GLN A O 1
ATOM 530 N N . CYS A 1 69 ? 4.115 5.022 -21.152 1.00 93.19 69 CYS A N 1
ATOM 531 C CA . CYS A 1 69 ? 5.229 5.027 -20.207 1.00 93.19 69 CYS A CA 1
ATOM 532 C C . CYS A 1 69 ? 5.434 3.657 -19.527 1.00 93.19 69 CYS A C 1
ATOM 534 O O . CYS A 1 69 ? 4.605 2.745 -19.594 1.00 93.19 69 CYS A O 1
ATOM 536 N N . TYR A 1 70 ? 6.567 3.516 -18.835 1.00 94.12 70 TYR A N 1
ATOM 537 C CA . TYR A 1 70 ? 6.903 2.300 -18.094 1.00 94.12 70 TYR A CA 1
ATOM 538 C C . TYR A 1 70 ? 5.788 1.891 -17.115 1.00 94.12 70 TYR A C 1
ATOM 540 O O . TYR A 1 70 ? 5.337 0.744 -17.149 1.00 94.12 70 TYR A O 1
ATOM 548 N N . ASP A 1 71 ? 5.287 2.838 -16.316 1.00 95.38 71 ASP A N 1
ATOM 549 C CA . ASP A 1 71 ? 4.241 2.577 -15.322 1.00 95.38 71 ASP A CA 1
ATOM 550 C C . ASP A 1 71 ? 2.921 2.159 -15.973 1.00 95.38 71 ASP A C 1
ATOM 552 O O . ASP A 1 71 ? 2.277 1.224 -15.500 1.00 95.38 71 ASP A O 1
ATOM 556 N N . ALA A 1 72 ? 2.551 2.766 -17.107 1.00 96.19 72 ALA A N 1
ATOM 557 C CA . ALA A 1 72 ? 1.391 2.351 -17.892 1.00 96.19 72 ALA A CA 1
ATOM 558 C C . ALA A 1 72 ? 1.490 0.873 -18.305 1.00 96.19 72 ALA A C 1
ATOM 560 O O . ALA A 1 72 ? 0.524 0.119 -18.165 1.00 96.19 72 ALA A O 1
ATOM 561 N N . GLY A 1 73 ? 2.672 0.434 -18.753 1.00 96.06 73 GLY A N 1
ATOM 562 C CA . GLY A 1 73 ? 2.941 -0.964 -19.089 1.00 96.06 73 GLY A CA 1
ATOM 563 C C . GLY A 1 73 ? 2.861 -1.904 -17.880 1.00 96.06 73 GLY A C 1
ATOM 564 O O . GLY A 1 73 ? 2.283 -2.990 -17.982 1.00 96.06 73 GLY A O 1
ATOM 565 N N . VAL A 1 74 ? 3.397 -1.488 -16.728 1.00 95.94 74 VAL A N 1
ATOM 566 C CA . VAL A 1 74 ? 3.334 -2.261 -15.476 1.00 95.94 74 VAL A CA 1
ATOM 567 C C . VAL A 1 74 ? 1.890 -2.397 -14.990 1.00 95.94 74 VAL A C 1
ATOM 569 O O . VAL A 1 74 ? 1.448 -3.515 -14.724 1.00 95.94 74 VAL A O 1
ATOM 572 N N . ILE A 1 75 ? 1.131 -1.299 -14.938 1.00 96.12 75 ILE A N 1
ATOM 573 C CA . ILE A 1 75 ? -0.282 -1.291 -14.534 1.00 96.12 75 ILE A CA 1
ATOM 574 C C . ILE A 1 75 ? -1.100 -2.188 -15.463 1.00 96.12 75 ILE A C 1
ATOM 576 O O . ILE A 1 75 ? -1.827 -3.060 -14.987 1.00 96.12 75 ILE A O 1
ATOM 580 N N . HIS A 1 76 ? -0.945 -2.037 -16.781 1.00 96.12 76 HIS A N 1
ATOM 581 C CA . HIS A 1 76 ? -1.666 -2.850 -17.757 1.00 96.12 76 HIS A CA 1
ATOM 582 C C . HIS A 1 76 ? -1.375 -4.349 -17.591 1.00 96.12 76 HIS A C 1
ATOM 584 O O . HIS A 1 76 ? -2.296 -5.168 -17.571 1.00 96.12 76 HIS A O 1
ATOM 590 N N . LYS A 1 77 ? -0.101 -4.720 -17.413 1.00 96.69 77 LYS A N 1
ATOM 591 C CA . LYS A 1 77 ? 0.293 -6.113 -17.172 1.00 96.69 77 LYS A CA 1
ATOM 592 C C . LYS A 1 77 ? -0.328 -6.660 -15.884 1.00 96.69 77 LYS A C 1
ATOM 594 O O . LYS A 1 77 ? -0.848 -7.776 -15.897 1.00 96.69 77 LYS A O 1
ATOM 599 N N . SER A 1 78 ? -0.310 -5.886 -14.799 1.00 97.00 78 SER A N 1
ATOM 600 C CA . SER A 1 78 ? -0.939 -6.266 -13.530 1.00 97.00 78 SER A CA 1
ATOM 601 C C . SER A 1 78 ? -2.448 -6.464 -13.685 1.00 97.00 78 SER A C 1
ATOM 603 O O . SER A 1 78 ? -2.967 -7.493 -13.259 1.00 97.00 78 SER A O 1
ATOM 605 N N . ILE A 1 79 ? -3.141 -5.549 -14.375 1.00 97.19 79 ILE A N 1
ATOM 606 C CA . ILE A 1 79 ? -4.576 -5.659 -14.688 1.00 97.19 79 ILE A CA 1
ATOM 607 C C . ILE A 1 79 ? -4.876 -6.960 -15.440 1.00 97.19 79 ILE A C 1
ATOM 609 O O . ILE A 1 79 ? -5.824 -7.663 -15.088 1.00 97.19 79 ILE A O 1
ATOM 613 N N . MET A 1 80 ? -4.072 -7.305 -16.450 1.00 97.06 80 MET A N 1
ATOM 614 C CA . MET A 1 80 ? -4.253 -8.528 -17.240 1.00 97.06 80 MET A CA 1
ATOM 615 C C . MET A 1 80 ? -4.087 -9.797 -16.398 1.00 97.06 80 MET A C 1
ATOM 617 O O . MET A 1 80 ? -4.941 -10.682 -16.457 1.00 97.06 80 MET A O 1
ATOM 621 N N . ILE A 1 81 ? -3.030 -9.877 -15.583 1.00 97.06 81 ILE A N 1
ATOM 622 C CA . ILE A 1 81 ? -2.772 -11.047 -14.731 1.00 97.06 81 ILE A CA 1
ATOM 623 C C . ILE A 1 81 ? -3.874 -11.194 -13.676 1.00 97.06 81 ILE A C 1
ATOM 625 O O . ILE A 1 81 ? -4.472 -12.262 -13.561 1.00 97.06 81 ILE A O 1
ATOM 629 N N . ILE A 1 82 ? -4.198 -10.116 -12.953 1.00 97.69 82 ILE A N 1
ATOM 630 C CA . ILE A 1 82 ? -5.240 -10.127 -11.917 1.00 97.69 82 ILE A CA 1
ATOM 631 C C . ILE A 1 82 ? -6.597 -10.501 -12.528 1.00 97.69 82 ILE A C 1
ATOM 633 O O . ILE A 1 82 ? -7.300 -11.347 -11.981 1.00 97.69 82 ILE A O 1
ATOM 637 N N . SER A 1 83 ? -6.950 -9.933 -13.686 1.00 96.81 83 SER A N 1
ATOM 638 C CA . SER A 1 83 ? -8.200 -10.265 -14.383 1.00 96.81 83 SER A CA 1
ATOM 639 C C . SER A 1 83 ? -8.275 -11.744 -14.755 1.00 96.81 83 SER A C 1
ATOM 641 O O . SER A 1 83 ? -9.316 -12.359 -14.541 1.00 96.81 83 SER A O 1
ATOM 643 N N . SER A 1 84 ? -7.177 -12.329 -15.247 1.00 95.75 84 SER A N 1
ATOM 644 C CA . SER A 1 84 ? -7.115 -13.760 -15.563 1.00 95.75 84 SER A CA 1
ATOM 645 C C . SER A 1 84 ? -7.373 -14.622 -14.326 1.00 95.75 84 SER A C 1
ATOM 647 O O . SER A 1 84 ? -8.172 -15.554 -14.389 1.00 95.75 84 SER A O 1
ATOM 649 N N . ILE A 1 85 ? -6.754 -14.288 -13.188 1.00 95.50 85 ILE A N 1
ATOM 650 C CA . ILE A 1 85 ? -6.948 -15.029 -11.933 1.00 95.50 85 ILE A CA 1
ATOM 651 C C . ILE A 1 85 ? -8.393 -14.883 -11.427 1.00 95.50 85 ILE A C 1
ATOM 653 O O . ILE A 1 85 ? -8.993 -15.856 -10.971 1.00 95.50 85 ILE A O 1
ATOM 657 N N . ILE A 1 86 ? -8.984 -13.687 -11.532 1.00 95.50 86 ILE A N 1
ATOM 658 C CA . ILE A 1 86 ? -10.394 -13.453 -11.179 1.00 95.50 86 ILE A CA 1
ATOM 659 C C . ILE A 1 86 ? -11.316 -14.307 -12.049 1.00 95.50 86 ILE A C 1
ATOM 661 O O . ILE A 1 86 ? -12.255 -14.920 -11.536 1.00 95.50 86 ILE A O 1
ATOM 665 N N . ASP A 1 87 ? -11.068 -14.353 -13.355 1.00 94.38 87 ASP A N 1
ATOM 666 C CA . ASP A 1 87 ? -11.902 -15.104 -14.287 1.00 94.38 87 ASP A CA 1
ATOM 667 C C . ASP A 1 87 ? -11.769 -16.627 -14.059 1.00 94.38 87 ASP A C 1
ATOM 669 O O . ASP A 1 87 ? -12.774 -17.341 -14.122 1.00 94.38 87 ASP A O 1
ATOM 673 N N . ASP A 1 88 ? -10.595 -17.124 -13.654 1.00 93.62 88 ASP A N 1
ATOM 674 C CA . ASP A 1 88 ? -10.417 -18.505 -13.182 1.00 93.62 88 ASP A CA 1
ATOM 675 C C . ASP A 1 88 ? -11.163 -18.785 -11.862 1.00 93.62 88 ASP A C 1
ATOM 677 O O . ASP A 1 88 ? -11.872 -19.794 -11.756 1.00 93.62 88 ASP A O 1
ATOM 681 N N . LYS A 1 89 ? -11.097 -17.878 -10.876 1.00 92.38 89 LYS A N 1
ATOM 682 C CA . LYS A 1 89 ? -11.854 -17.992 -9.611 1.00 92.38 89 LYS A CA 1
ATOM 683 C C . LYS A 1 89 ? -13.369 -17.999 -9.841 1.00 92.38 89 LYS A C 1
ATOM 685 O O . LYS A 1 89 ? -14.076 -18.793 -9.219 1.00 92.38 89 LYS A O 1
ATOM 690 N N . LYS A 1 90 ? -13.884 -17.195 -10.781 1.00 89.62 90 LYS A N 1
ATOM 691 C CA . LYS A 1 90 ? -15.304 -17.225 -11.197 1.00 89.62 90 LYS A CA 1
ATOM 692 C C . LYS A 1 90 ? -15.714 -18.574 -11.786 1.00 89.62 90 LYS A C 1
ATOM 694 O O . LYS A 1 90 ? -16.843 -19.011 -11.581 1.00 89.62 90 LYS A O 1
ATOM 699 N N . GLN A 1 91 ? -14.797 -19.250 -12.476 1.00 90.19 91 GLN A N 1
ATOM 700 C CA . GLN A 1 91 ? -14.974 -20.619 -12.973 1.00 90.19 91 GLN A CA 1
ATOM 701 C C . GLN A 1 91 ? -14.710 -21.687 -11.895 1.00 90.19 91 GLN A C 1
ATOM 703 O O . GLN A 1 91 ? -14.589 -22.867 -12.216 1.00 90.19 91 GLN A O 1
ATOM 708 N N . GLN A 1 92 ? -14.621 -21.284 -10.623 1.00 87.00 92 GLN A N 1
ATOM 709 C CA . GLN A 1 92 ? -14.351 -22.140 -9.468 1.00 87.00 92 GLN A CA 1
ATOM 710 C C . GLN A 1 92 ? -13.000 -22.872 -9.518 1.00 87.00 92 GLN A C 1
ATOM 712 O O . GLN A 1 92 ? -12.821 -23.897 -8.858 1.00 87.00 92 GLN A O 1
ATOM 717 N N . LYS A 1 93 ? -12.016 -22.342 -10.254 1.00 88.12 93 LYS A N 1
ATOM 718 C CA . LYS A 1 93 ? -10.646 -22.872 -10.280 1.00 88.12 93 LYS A CA 1
ATOM 719 C C . LYS A 1 93 ? -9.806 -22.243 -9.172 1.00 88.12 93 LYS A C 1
ATOM 721 O O . LYS A 1 93 ? -8.938 -21.408 -9.410 1.00 88.12 93 LYS A O 1
ATOM 726 N N . TRP A 1 94 ? -10.084 -22.638 -7.938 1.00 84.44 94 TRP A N 1
ATOM 727 C CA . TRP A 1 94 ? -9.338 -22.171 -6.772 1.00 84.44 94 TRP A CA 1
ATOM 728 C C . TRP A 1 94 ? -8.029 -22.952 -6.639 1.00 84.44 94 TRP A C 1
ATOM 730 O O . TRP A 1 94 ? -8.032 -24.183 -6.658 1.00 84.44 94 TRP A O 1
ATOM 740 N N . SER A 1 95 ? -6.907 -22.249 -6.500 1.00 89.38 95 SER A N 1
ATOM 741 C CA . SER A 1 95 ? -5.609 -22.869 -6.233 1.00 89.38 95 SER A CA 1
ATOM 742 C C . SER A 1 95 ? -4.766 -21.978 -5.330 1.00 89.38 95 SER A C 1
ATOM 744 O O . SER A 1 95 ? -4.796 -20.758 -5.462 1.00 89.38 95 SER A O 1
ATOM 746 N N . LEU A 1 96 ? -3.984 -22.594 -4.440 1.00 89.94 96 LEU A N 1
ATOM 747 C CA . LEU A 1 96 ? -3.092 -21.863 -3.535 1.00 89.94 96 LEU A CA 1
ATOM 748 C C . LEU A 1 96 ? -2.036 -21.052 -4.303 1.00 89.94 96 LEU A C 1
ATOM 750 O O . LEU A 1 96 ? -1.658 -19.965 -3.884 1.00 89.94 96 LEU A O 1
ATOM 754 N N . GLU A 1 97 ? -1.571 -21.571 -5.440 1.00 90.31 97 GLU A N 1
ATOM 755 C CA . GLU A 1 97 ? -0.609 -20.867 -6.291 1.00 90.31 97 GLU A CA 1
ATOM 756 C C . GLU A 1 97 ? -1.230 -19.630 -6.946 1.00 90.31 97 GLU A C 1
ATOM 758 O O . GLU A 1 97 ? -0.625 -18.560 -6.919 1.00 90.31 97 GLU A O 1
ATOM 763 N N . GLY A 1 98 ? -2.474 -19.739 -7.428 1.00 92.00 98 GLY A N 1
ATOM 764 C CA . GLY A 1 98 ? -3.236 -18.588 -7.912 1.00 92.00 98 GLY A CA 1
ATOM 765 C C . GLY A 1 98 ? -3.503 -17.549 -6.820 1.00 92.00 98 GLY A C 1
ATOM 766 O O . GLY A 1 98 ? -3.433 -16.354 -7.090 1.00 92.00 98 GLY A O 1
ATOM 767 N N . ASP A 1 99 ? -3.748 -17.983 -5.581 1.00 95.12 99 ASP A N 1
ATOM 768 C CA . ASP A 1 99 ? -3.945 -17.092 -4.431 1.00 95.12 99 ASP A CA 1
ATOM 769 C C . ASP A 1 99 ? -2.668 -16.316 -4.075 1.00 95.12 99 ASP A C 1
ATOM 771 O O . ASP A 1 99 ? -2.717 -15.098 -3.899 1.00 95.12 99 ASP A O 1
ATOM 775 N N . ASN A 1 100 ? -1.516 -16.991 -4.028 1.00 95.44 100 ASN A N 1
ATOM 776 C CA . ASN A 1 100 ? -0.228 -16.341 -3.772 1.00 95.44 100 ASN A CA 1
ATOM 777 C C . ASN A 1 100 ? 0.128 -15.352 -4.891 1.00 95.44 100 ASN A C 1
ATOM 779 O O . ASN A 1 100 ? 0.475 -14.203 -4.614 1.00 95.44 100 ASN A O 1
ATOM 783 N N . GLN A 1 101 ? -0.037 -15.767 -6.152 1.00 96.25 101 GLN A N 1
ATOM 784 C CA . GLN A 1 101 ? 0.195 -14.902 -7.306 1.00 96.25 101 GLN A CA 1
ATOM 785 C C . GLN A 1 101 ? -0.728 -13.677 -7.285 1.00 96.25 101 GLN A C 1
ATOM 787 O O . GLN A 1 101 ? -0.291 -12.570 -7.602 1.00 96.25 101 GLN A O 1
ATOM 792 N N . LEU A 1 102 ? -1.993 -13.852 -6.891 1.00 97.56 102 LEU A N 1
ATOM 793 C CA . LEU A 1 102 ? -2.950 -12.758 -6.768 1.00 97.56 102 LEU A CA 1
ATOM 794 C C . LEU A 1 102 ? -2.497 -11.731 -5.729 1.00 97.56 102 LEU A C 1
ATOM 796 O O . LEU A 1 102 ? -2.524 -10.538 -6.022 1.00 97.56 102 LEU A O 1
ATOM 800 N N . VAL A 1 103 ? -2.055 -12.172 -4.548 1.00 97.81 103 VAL A N 1
ATOM 801 C CA . VAL A 1 103 ? -1.560 -11.272 -3.494 1.00 97.81 103 VAL A CA 1
ATOM 802 C C . VAL A 1 103 ? -0.334 -10.490 -3.970 1.00 97.81 103 VAL A C 1
ATOM 804 O O . VAL A 1 103 ? -0.318 -9.266 -3.848 1.00 97.81 103 VAL A O 1
ATOM 807 N N . GLU A 1 104 ? 0.656 -11.155 -4.572 1.00 97.12 104 GLU A N 1
ATOM 808 C CA . GLU A 1 104 ? 1.858 -10.495 -5.109 1.00 97.12 104 GLU A CA 1
ATOM 809 C C . GLU A 1 104 ? 1.520 -9.480 -6.213 1.00 97.12 104 GLU A C 1
ATOM 811 O O . GLU A 1 104 ? 2.057 -8.367 -6.249 1.00 97.12 104 GLU A O 1
ATOM 816 N N . CYS A 1 105 ? 0.588 -9.835 -7.104 1.00 97.50 105 CYS A N 1
ATOM 817 C CA . CYS A 1 105 ? 0.142 -8.946 -8.172 1.00 97.50 105 CYS A CA 1
ATOM 818 C C . CYS A 1 105 ? -0.641 -7.749 -7.624 1.00 97.50 105 CYS A C 1
ATOM 820 O O . CYS A 1 105 ? -0.420 -6.634 -8.089 1.00 97.50 105 CYS A O 1
ATOM 822 N N . LEU A 1 106 ? -1.508 -7.943 -6.623 1.00 98.19 106 LEU A N 1
ATOM 823 C CA . LEU A 1 106 ? -2.234 -6.855 -5.960 1.00 98.19 106 LEU A CA 1
ATOM 824 C C . LEU A 1 106 ? -1.282 -5.904 -5.225 1.00 98.19 106 LEU A C 1
ATOM 826 O O . LEU A 1 106 ? -1.459 -4.690 -5.299 1.00 98.19 106 LEU A O 1
ATOM 830 N N . GLN A 1 107 ? -0.245 -6.425 -4.566 1.00 97.19 107 GLN A N 1
ATOM 831 C CA . GLN A 1 107 ? 0.787 -5.609 -3.917 1.00 97.19 107 GLN A CA 1
ATOM 832 C C . GLN A 1 107 ? 1.596 -4.798 -4.935 1.00 97.19 107 GLN A C 1
ATOM 834 O O . GLN A 1 107 ? 1.780 -3.596 -4.756 1.00 97.19 107 GLN A O 1
ATOM 839 N N . THR A 1 108 ? 2.024 -5.430 -6.031 1.00 96.31 108 THR A N 1
ATOM 840 C CA . THR A 1 108 ? 2.731 -4.747 -7.128 1.00 96.31 108 THR A CA 1
ATOM 841 C C . THR A 1 108 ? 1.854 -3.669 -7.762 1.00 96.31 108 THR A C 1
ATOM 843 O O . THR A 1 108 ? 2.316 -2.559 -8.011 1.00 96.31 108 THR A O 1
ATOM 846 N N . PHE A 1 109 ? 0.578 -3.984 -7.990 1.00 97.31 109 PHE A N 1
ATOM 847 C CA . PHE A 1 109 ? -0.417 -3.057 -8.516 1.00 97.31 109 PHE A CA 1
ATOM 848 C C . PHE A 1 109 ? -0.620 -1.849 -7.591 1.00 97.31 109 PHE A C 1
ATOM 850 O O . PHE A 1 109 ? -0.535 -0.717 -8.052 1.00 97.31 109 PHE A O 1
ATOM 857 N N . SER A 1 110 ? -0.799 -2.072 -6.289 1.00 96.81 110 SER A N 1
ATOM 858 C CA . SER A 1 110 ? -0.936 -0.990 -5.300 1.00 96.81 110 SER A CA 1
ATOM 859 C C . SER A 1 110 ? 0.317 -0.105 -5.286 1.00 96.81 110 SER A C 1
ATOM 861 O O . SER A 1 110 ? 0.238 1.111 -5.424 1.00 96.81 110 SER A O 1
ATOM 863 N N . SER A 1 111 ? 1.498 -0.733 -5.245 1.00 96.06 111 SER A N 1
ATOM 864 C CA . SER A 1 111 ? 2.779 -0.028 -5.212 1.00 96.06 111 SER A CA 1
ATOM 865 C C . SER A 1 111 ? 3.012 0.847 -6.446 1.00 96.06 111 SER A C 1
ATOM 867 O O . SER A 1 111 ? 3.489 1.969 -6.292 1.00 96.06 111 SER A O 1
ATOM 869 N N . VAL A 1 112 ? 2.676 0.391 -7.659 1.00 95.50 112 VAL A N 1
ATOM 870 C CA . VAL A 1 112 ? 2.836 1.241 -8.853 1.00 95.50 112 VAL A CA 1
ATOM 871 C C . VAL A 1 112 ? 1.858 2.416 -8.840 1.00 95.50 112 VAL A C 1
ATOM 873 O O . VAL A 1 112 ? 2.260 3.530 -9.162 1.00 95.50 112 VAL A O 1
ATOM 876 N N . LEU A 1 113 ? 0.610 2.210 -8.405 1.00 95.50 113 LEU A N 1
ATOM 877 C CA . LEU A 1 113 ? -0.382 3.286 -8.325 1.00 95.50 113 LEU A CA 1
ATOM 878 C C . LEU A 1 113 ? 0.000 4.373 -7.313 1.00 95.50 113 LEU A C 1
ATOM 880 O O . LEU A 1 113 ? -0.231 5.551 -7.580 1.00 95.50 113 LEU A O 1
ATOM 884 N N . ASP A 1 114 ? 0.604 3.993 -6.186 1.00 94.31 114 ASP A N 1
ATOM 885 C CA . ASP A 1 114 ? 1.022 4.935 -5.142 1.00 94.31 114 ASP A CA 1
ATOM 886 C C . ASP A 1 114 ? 2.220 5.804 -5.561 1.00 94.31 114 ASP A C 1
ATOM 888 O O . ASP A 1 114 ? 2.395 6.905 -5.038 1.00 94.31 114 ASP A O 1
ATOM 892 N N . ASN A 1 115 ? 3.052 5.318 -6.489 1.00 92.69 115 ASN A N 1
ATOM 893 C CA . ASN A 1 115 ? 4.304 5.974 -6.887 1.00 92.69 115 ASN A CA 1
ATOM 894 C C . ASN A 1 115 ? 4.251 6.654 -8.264 1.00 92.69 115 ASN A C 1
ATOM 896 O O . ASN A 1 115 ? 5.173 7.394 -8.606 1.00 92.69 115 ASN A O 1
ATOM 900 N N . THR A 1 116 ? 3.215 6.400 -9.063 1.00 92.50 116 THR A N 1
ATOM 901 C CA . THR A 1 116 ? 3.088 6.946 -10.420 1.00 92.50 116 THR A CA 1
ATOM 902 C C . THR A 1 116 ? 2.333 8.282 -10.456 1.00 92.50 116 THR A C 1
ATOM 904 O O . THR A 1 116 ? 1.705 8.703 -9.482 1.00 92.50 116 THR A O 1
ATOM 907 N N . ASP A 1 117 ? 2.359 8.963 -11.605 1.00 91.38 117 ASP A N 1
ATOM 908 C CA . ASP A 1 117 ? 1.506 10.130 -11.843 1.00 91.38 117 ASP A CA 1
ATOM 909 C C . ASP A 1 117 ? 0.036 9.693 -11.924 1.00 91.38 117 ASP A C 1
ATOM 911 O O . ASP A 1 117 ? -0.330 8.802 -12.695 1.00 91.38 117 ASP A O 1
ATOM 915 N N . LYS A 1 118 ? -0.835 10.365 -11.165 1.00 91.44 118 LYS A N 1
ATOM 916 C CA . LYS A 1 118 ? -2.268 10.044 -11.070 1.00 91.44 118 LYS A CA 1
ATOM 917 C C . LYS A 1 118 ? -2.957 9.955 -12.432 1.00 91.44 118 LYS A C 1
ATOM 919 O O . LYS A 1 118 ? -3.881 9.1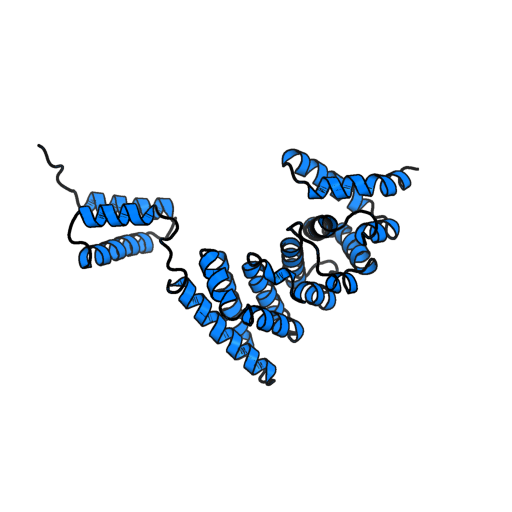62 -12.598 1.00 91.44 118 LYS A O 1
ATOM 924 N N . ARG A 1 119 ? -2.512 10.744 -13.418 1.00 92.19 119 ARG A N 1
ATOM 925 C CA . ARG A 1 119 ? -3.050 10.737 -14.786 1.00 92.19 119 ARG A CA 1
ATOM 926 C C . ARG A 1 119 ? -2.854 9.379 -15.461 1.00 92.19 119 ARG A C 1
ATOM 928 O O . ARG A 1 119 ? -3.762 8.930 -16.155 1.00 92.19 119 ARG A O 1
ATOM 935 N N . ILE A 1 120 ? -1.725 8.708 -15.212 1.00 94.06 120 ILE A N 1
ATOM 936 C CA . ILE A 1 120 ? -1.436 7.351 -15.704 1.00 94.06 120 ILE A CA 1
ATOM 937 C C . ILE A 1 120 ? -2.414 6.362 -15.071 1.00 94.06 120 ILE A C 1
ATOM 939 O O . ILE A 1 120 ? -3.103 5.638 -15.789 1.00 94.06 120 ILE A O 1
ATOM 943 N N . SER A 1 121 ? -2.534 6.378 -13.742 1.00 93.38 121 SER A N 1
ATOM 944 C CA . SER A 1 121 ? -3.461 5.520 -12.993 1.00 93.38 121 SER A CA 1
ATOM 945 C C . SER A 1 121 ? -4.908 5.669 -13.471 1.00 93.38 121 SER A C 1
ATOM 947 O O . SER A 1 121 ? -5.555 4.678 -13.813 1.00 93.38 121 SER A O 1
ATOM 949 N N . ILE A 1 122 ? -5.404 6.909 -13.555 1.00 93.12 122 ILE A N 1
ATOM 950 C CA . ILE A 1 122 ? -6.765 7.220 -14.015 1.00 93.12 122 ILE A CA 1
ATOM 951 C C . ILE A 1 122 ? -6.962 6.742 -15.455 1.00 93.12 122 ILE A C 1
ATOM 953 O O . ILE A 1 122 ? -7.965 6.091 -15.746 1.00 93.12 122 ILE A O 1
ATOM 957 N N . ASN A 1 123 ? -6.011 7.013 -16.356 1.00 93.75 123 ASN A N 1
ATOM 958 C CA . ASN A 1 123 ? -6.100 6.569 -17.745 1.00 93.75 123 ASN A CA 1
ATOM 959 C C . ASN A 1 123 ? -6.188 5.042 -17.842 1.00 93.75 123 ASN A C 1
ATOM 961 O O . ASN A 1 123 ? -7.124 4.529 -18.445 1.00 93.75 123 ASN A O 1
ATOM 965 N N . GLN A 1 124 ? -5.271 4.303 -17.212 1.00 94.38 124 GLN A N 1
ATOM 966 C CA . GLN A 1 124 ? -5.250 2.842 -17.323 1.00 94.38 124 GLN A CA 1
ATOM 967 C C . GLN A 1 124 ? -6.498 2.189 -16.721 1.00 94.38 124 GLN A C 1
ATOM 969 O O . GLN A 1 124 ? -7.008 1.222 -17.287 1.00 94.38 124 GLN A O 1
ATOM 974 N N . LEU A 1 125 ? -7.010 2.716 -15.605 1.00 94.25 125 LEU A N 1
ATOM 975 C CA . LEU A 1 125 ? -8.170 2.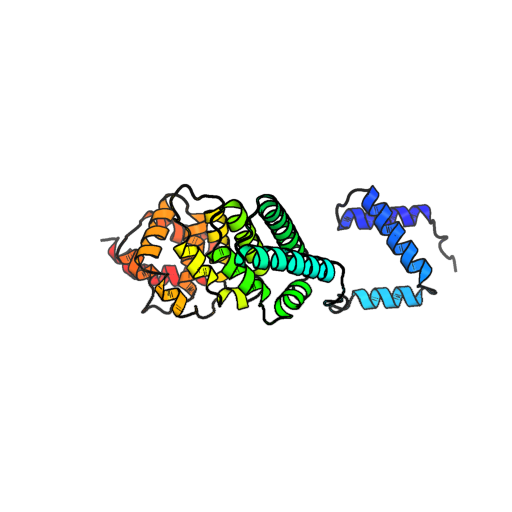150 -14.913 1.00 94.25 125 LEU A CA 1
ATOM 976 C C . LEU A 1 125 ? -9.507 2.524 -15.570 1.00 94.25 125 LEU A C 1
ATOM 978 O O . LEU A 1 125 ? -10.467 1.768 -15.440 1.00 94.25 125 LEU A O 1
ATOM 982 N N . SER A 1 126 ? -9.565 3.623 -16.329 1.00 93.75 126 SER A N 1
ATOM 983 C CA . SER A 1 126 ? -10.768 4.063 -17.055 1.00 93.75 126 SER A CA 1
ATOM 984 C C . SER A 1 126 ? -10.903 3.501 -18.479 1.00 93.75 126 SER A C 1
ATOM 986 O O . SER A 1 126 ? -11.980 3.611 -19.062 1.00 93.75 126 SER A O 1
ATOM 988 N N . LYS A 1 127 ? -9.865 2.852 -19.036 1.00 92.50 127 LYS A N 1
ATOM 989 C CA . LYS A 1 127 ? -9.837 2.332 -20.427 1.00 92.50 127 LYS A CA 1
ATOM 990 C C . LYS A 1 127 ? -11.044 1.476 -20.832 1.00 92.50 127 LYS A C 1
ATOM 992 O O . LYS A 1 127 ? -11.429 1.505 -21.998 1.00 92.50 127 LYS A O 1
ATOM 997 N N . SER A 1 128 ? -11.628 0.743 -19.887 1.00 92.19 128 SER A N 1
ATOM 998 C CA . SER A 1 128 ? -12.817 -0.094 -20.096 1.00 92.19 128 SER A CA 1
ATOM 999 C C . SER A 1 128 ? -13.950 0.300 -19.148 1.00 92.19 128 SER A C 1
ATOM 1001 O O . SER A 1 128 ? -14.529 -0.565 -18.504 1.00 92.19 128 SER A O 1
ATOM 1003 N N . ASP A 1 129 ? -14.206 1.603 -18.992 1.00 91.88 129 ASP A N 1
ATOM 1004 C CA . ASP A 1 129 ? -15.262 2.134 -18.110 1.00 91.88 129 ASP A CA 1
ATOM 1005 C C . ASP A 1 129 ? -15.192 1.557 -16.683 1.00 91.88 129 ASP A C 1
ATOM 1007 O O . ASP A 1 129 ? -16.180 1.146 -16.086 1.00 91.88 129 ASP A O 1
ATOM 1011 N N . TYR A 1 130 ? -13.970 1.456 -16.151 1.00 93.69 130 TYR A N 1
ATOM 1012 C CA . TYR A 1 130 ? -13.688 0.912 -14.820 1.00 93.69 130 TYR A CA 1
ATOM 1013 C C . TYR A 1 130 ? -14.102 -0.558 -14.594 1.00 93.69 130 TYR A C 1
ATOM 1015 O O . TYR A 1 130 ? -14.119 -1.004 -13.445 1.00 93.69 130 TYR A O 1
ATOM 1023 N N . GLU A 1 131 ? -14.311 -1.354 -15.654 1.00 94.31 131 GLU A N 1
ATOM 1024 C CA . GLU A 1 131 ? -14.627 -2.796 -15.575 1.00 94.31 131 GLU A CA 1
ATOM 1025 C C . GLU A 1 131 ? -13.648 -3.558 -14.662 1.00 94.31 131 GLU A C 1
ATOM 1027 O O . GLU A 1 131 ? -14.036 -4.441 -13.896 1.00 94.31 131 GLU A O 1
ATOM 1032 N N . PHE A 1 132 ? -12.358 -3.209 -14.699 1.00 95.62 132 PHE A N 1
ATOM 1033 C CA . PHE A 1 132 ? -11.364 -3.835 -13.828 1.00 95.62 132 PHE A CA 1
ATOM 1034 C C . PHE A 1 132 ? -11.651 -3.590 -12.339 1.00 95.62 132 PHE A C 1
ATOM 1036 O O . PHE A 1 132 ? -11.545 -4.515 -11.533 1.00 95.62 132 PHE A O 1
ATOM 1043 N N . ILE A 1 133 ? -12.063 -2.374 -11.968 1.00 95.06 133 ILE A N 1
ATOM 1044 C CA . ILE A 1 133 ? -12.428 -2.053 -10.585 1.00 95.06 133 ILE A CA 1
ATOM 1045 C C . ILE A 1 133 ? -13.683 -2.833 -10.183 1.00 95.06 133 ILE A C 1
ATOM 1047 O O . ILE A 1 133 ? -13.713 -3.412 -9.099 1.00 95.06 133 ILE A O 1
ATOM 1051 N N . GLU A 1 134 ? -14.677 -2.954 -11.066 1.00 93.94 134 GLU A N 1
ATOM 1052 C CA . GLU A 1 134 ? -15.853 -3.801 -10.820 1.00 93.94 134 GLU A CA 1
ATOM 1053 C C . GLU A 1 134 ? -15.478 -5.271 -10.59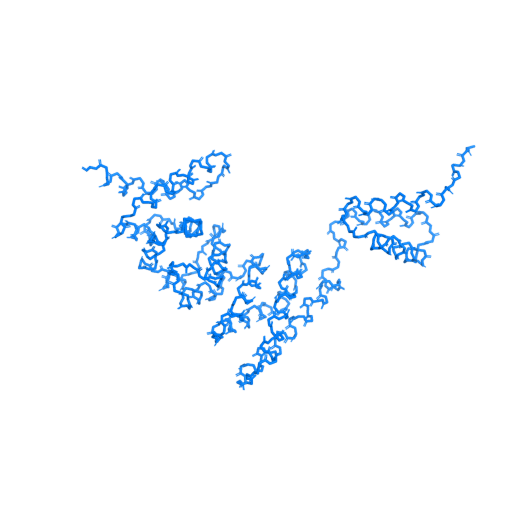5 1.00 93.94 134 GLU A C 1
ATOM 1055 O O . GLU A 1 134 ? -15.998 -5.912 -9.675 1.00 93.94 134 GLU A O 1
ATOM 1060 N N . LYS A 1 135 ? -14.531 -5.807 -11.380 1.00 95.31 135 LYS A N 1
ATOM 1061 C CA . LYS A 1 135 ? -13.996 -7.162 -11.177 1.00 95.31 135 LYS A CA 1
ATOM 1062 C C . LYS A 1 135 ? -13.346 -7.312 -9.801 1.00 95.31 135 LYS A C 1
ATOM 1064 O O . LYS A 1 135 ? -13.574 -8.336 -9.156 1.00 95.31 135 LYS A O 1
ATOM 1069 N N . LEU A 1 136 ? -12.590 -6.317 -9.332 1.00 96.62 136 LEU A N 1
ATOM 1070 C CA . LEU A 1 136 ? -12.024 -6.326 -7.978 1.00 96.62 136 LEU A CA 1
ATOM 1071 C C . LEU A 1 136 ? -13.119 -6.297 -6.904 1.00 96.62 136 LEU A C 1
ATOM 1073 O O . LEU A 1 136 ? -13.025 -7.031 -5.921 1.00 96.62 136 LEU A O 1
ATOM 1077 N N . VAL A 1 137 ? -14.169 -5.483 -7.078 1.00 95.06 137 VAL A N 1
ATOM 1078 C CA . VAL A 1 137 ? -15.283 -5.393 -6.113 1.00 95.06 137 VAL A CA 1
ATOM 1079 C C . VAL A 1 137 ? -16.022 -6.729 -6.029 1.00 95.06 137 VAL A C 1
ATOM 1081 O O . VAL A 1 137 ? -16.312 -7.212 -4.934 1.00 95.06 137 VAL A O 1
ATOM 1084 N N . LEU A 1 138 ? -16.263 -7.370 -7.175 1.00 93.94 138 LEU A N 1
ATOM 1085 C CA . LEU A 1 138 ? -16.848 -8.706 -7.235 1.00 93.94 138 LEU A CA 1
ATOM 1086 C C . LEU A 1 138 ? -15.940 -9.760 -6.592 1.00 93.94 138 LEU A C 1
ATOM 1088 O O . LEU A 1 138 ? -16.433 -10.629 -5.875 1.00 93.94 138 LEU A O 1
ATOM 1092 N N . LEU A 1 139 ? -14.625 -9.682 -6.811 1.00 95.94 139 LEU A N 1
ATOM 1093 C CA . LEU A 1 139 ? -13.670 -10.574 -6.158 1.00 95.94 139 LEU A CA 1
ATOM 1094 C C . LEU A 1 139 ? -13.723 -10.410 -4.630 1.00 95.94 139 LEU A C 1
ATOM 1096 O O . LEU A 1 139 ? -13.820 -11.407 -3.921 1.00 95.94 139 LEU A O 1
ATOM 1100 N N . TYR A 1 140 ? -13.747 -9.174 -4.121 1.00 95.81 140 TYR A N 1
ATOM 1101 C CA . TYR A 1 140 ? -13.880 -8.902 -2.685 1.00 95.81 140 TYR A CA 1
ATOM 1102 C C . TYR A 1 140 ? -15.181 -9.462 -2.093 1.00 95.81 140 TYR A C 1
ATOM 1104 O O . TYR A 1 140 ? -15.201 -9.898 -0.944 1.00 95.81 140 TYR A O 1
ATOM 1112 N N . GLN A 1 141 ? -16.268 -9.467 -2.869 1.00 94.12 141 GLN A N 1
ATOM 1113 C CA . GLN A 1 141 ? -17.550 -10.026 -2.445 1.00 94.12 141 GLN A CA 1
ATOM 1114 C C . GLN A 1 141 ? -17.504 -11.552 -2.259 1.00 94.12 141 GLN A C 1
ATOM 1116 O O . GLN A 1 141 ? -18.165 -12.063 -1.355 1.00 94.12 141 GLN A O 1
ATOM 1121 N N . ILE A 1 142 ? -16.782 -12.279 -3.119 1.00 92.69 142 ILE A N 1
ATOM 1122 C CA . ILE A 1 142 ? -16.750 -13.753 -3.099 1.00 92.69 142 ILE A CA 1
ATOM 1123 C C . ILE A 1 142 ? -15.614 -14.324 -2.242 1.00 92.69 142 ILE A C 1
ATOM 1125 O O . ILE A 1 142 ? -15.722 -15.456 -1.770 1.00 92.69 142 ILE A O 1
ATOM 1129 N N . GLU A 1 143 ? -14.532 -13.570 -2.057 1.00 94.06 143 GLU A N 1
ATOM 1130 C CA . GLU A 1 143 ? -13.333 -14.030 -1.363 1.00 94.06 143 GLU A CA 1
ATOM 1131 C C . GLU A 1 143 ? -13.555 -14.148 0.151 1.00 94.06 143 GLU A C 1
ATOM 1133 O O . GLU A 1 143 ? -14.151 -13.277 0.781 1.00 94.06 143 GLU A O 1
ATOM 1138 N N . GLN A 1 144 ? -13.046 -15.232 0.737 1.00 92.00 144 GLN A N 1
ATOM 1139 C CA . GLN A 1 144 ? -13.140 -15.522 2.173 1.00 92.00 144 GLN A CA 1
ATOM 1140 C C . GLN A 1 144 ? -11.771 -15.490 2.861 1.00 92.00 144 GLN A C 1
ATOM 1142 O O . GLN A 1 144 ? -11.700 -15.440 4.085 1.00 92.00 144 GLN A O 1
ATOM 1147 N N . ASN A 1 145 ? -10.677 -15.525 2.097 1.00 94.62 145 ASN A N 1
ATOM 1148 C CA . ASN A 1 145 ? -9.330 -15.448 2.638 1.00 94.62 145 ASN A CA 1
ATOM 1149 C C . ASN A 1 145 ? -8.976 -14.001 3.016 1.00 94.62 145 ASN A C 1
ATOM 1151 O O . ASN A 1 145 ? -8.798 -13.145 2.146 1.00 94.62 145 ASN A O 1
ATOM 1155 N N . ASP A 1 146 ? -8.814 -13.743 4.314 1.00 95.50 146 ASP A N 1
ATOM 1156 C CA . ASP A 1 146 ? -8.516 -12.408 4.842 1.00 95.50 146 ASP A CA 1
ATOM 1157 C C . ASP A 1 146 ? -7.203 -11.813 4.305 1.00 95.50 146 ASP A C 1
ATOM 1159 O O . ASP A 1 146 ? -7.117 -10.598 4.151 1.00 95.50 146 ASP A O 1
ATOM 1163 N N . VAL A 1 147 ? -6.211 -12.633 3.929 1.00 96.94 147 VAL A N 1
ATOM 1164 C CA . VAL A 1 147 ? -4.960 -12.145 3.312 1.00 96.94 147 VAL A CA 1
ATOM 1165 C C . VAL A 1 147 ? -5.237 -11.531 1.937 1.00 96.94 147 VAL A C 1
ATOM 1167 O O . VAL A 1 147 ? -4.744 -10.446 1.624 1.00 96.94 147 VAL A O 1
ATOM 1170 N N . ILE A 1 148 ? -6.071 -12.191 1.128 1.00 97.25 148 ILE A N 1
ATOM 1171 C CA . ILE A 1 148 ? -6.469 -11.689 -0.194 1.00 97.25 148 ILE A CA 1
ATOM 1172 C C . ILE A 1 148 ? -7.391 -10.482 -0.029 1.00 97.25 148 ILE A C 1
ATOM 1174 O O . ILE A 1 148 ? -7.213 -9.477 -0.714 1.00 97.25 148 ILE A O 1
ATOM 1178 N N . ARG A 1 149 ? -8.342 -10.532 0.912 1.00 97.31 149 ARG A N 1
ATOM 1179 C CA . ARG A 1 149 ? -9.228 -9.397 1.210 1.00 97.31 149 ARG A CA 1
ATOM 1180 C C . ARG A 1 149 ? -8.444 -8.166 1.663 1.00 97.31 149 ARG A C 1
ATOM 1182 O O . ARG A 1 149 ? -8.774 -7.068 1.229 1.00 97.31 149 ARG A O 1
ATOM 1189 N N . LEU A 1 150 ? -7.397 -8.334 2.469 1.00 97.94 150 LEU A N 1
ATOM 1190 C CA . LEU A 1 150 ? -6.514 -7.243 2.883 1.00 97.94 150 LEU A CA 1
ATOM 1191 C C . LEU A 1 150 ? -5.750 -6.668 1.685 1.00 97.94 150 LEU A C 1
ATOM 1193 O O . LEU A 1 150 ? -5.727 -5.452 1.504 1.00 97.94 150 LEU A O 1
ATOM 1197 N N . ALA A 1 151 ? -5.187 -7.525 0.828 1.00 98.19 151 ALA A N 1
ATOM 1198 C CA . ALA A 1 151 ? -4.523 -7.087 -0.400 1.00 98.19 151 ALA A CA 1
ATOM 1199 C C . ALA A 1 151 ? -5.478 -6.326 -1.341 1.00 98.19 151 ALA A C 1
ATOM 1201 O O . ALA A 1 151 ? -5.086 -5.321 -1.929 1.00 98.19 151 ALA A O 1
ATOM 1202 N N . LEU A 1 152 ? -6.741 -6.755 -1.437 1.00 97.88 152 LEU A N 1
ATOM 1203 C CA . LEU A 1 152 ? -7.781 -6.058 -2.197 1.00 97.88 152 LEU A CA 1
ATOM 1204 C C . LEU A 1 152 ? -8.106 -4.685 -1.605 1.00 97.88 152 LEU A C 1
ATOM 1206 O O . LEU A 1 152 ? -8.184 -3.717 -2.353 1.00 97.88 152 LEU A O 1
ATOM 1210 N N . ILE A 1 153 ? -8.269 -4.575 -0.281 1.00 97.31 153 ILE A N 1
ATOM 1211 C CA . ILE A 1 153 ? -8.511 -3.278 0.373 1.00 97.31 153 ILE A CA 1
ATOM 1212 C C . ILE A 1 153 ? -7.340 -2.321 0.141 1.00 97.31 153 ILE A C 1
ATOM 1214 O O . ILE A 1 153 ? -7.575 -1.159 -0.181 1.00 97.31 153 ILE A O 1
ATOM 1218 N N . ASN A 1 154 ? -6.099 -2.800 0.236 1.00 97.12 154 ASN A N 1
ATOM 1219 C CA . ASN A 1 154 ? -4.919 -1.983 -0.056 1.00 97.12 154 ASN A CA 1
ATOM 1220 C C . ASN A 1 154 ? -4.891 -1.525 -1.522 1.00 97.12 154 ASN A C 1
ATOM 1222 O O . ASN A 1 154 ? -4.644 -0.352 -1.784 1.00 97.12 154 ASN A O 1
ATOM 1226 N N . ALA A 1 155 ? -5.251 -2.399 -2.467 1.00 96.94 155 ALA A N 1
ATOM 1227 C CA . ALA A 1 155 ? -5.396 -2.004 -3.866 1.00 96.94 155 ALA A CA 1
ATOM 1228 C C . ALA A 1 155 ? -6.489 -0.941 -4.058 1.00 96.94 155 ALA A C 1
ATOM 1230 O O . ALA A 1 155 ? -6.299 0.007 -4.815 1.00 96.94 155 ALA A O 1
ATOM 1231 N N . PHE A 1 156 ? -7.623 -1.050 -3.359 1.00 96.50 156 PHE A N 1
ATOM 1232 C CA . PHE A 1 156 ? -8.667 -0.025 -3.409 1.00 96.50 156 PHE A CA 1
ATOM 1233 C C . PHE A 1 156 ? -8.232 1.307 -2.796 1.00 96.50 156 PHE A C 1
ATOM 1235 O O . PHE A 1 156 ? -8.578 2.342 -3.358 1.00 96.50 156 PHE A O 1
ATOM 1242 N N . LEU A 1 157 ? -7.455 1.291 -1.708 1.00 95.00 157 LEU A N 1
ATOM 1243 C CA . LEU A 1 157 ? -6.854 2.492 -1.119 1.00 95.00 157 LEU A CA 1
ATOM 1244 C C . LEU A 1 157 ? -5.972 3.227 -2.134 1.00 95.00 157 LEU A C 1
ATOM 1246 O O . LEU A 1 157 ? -6.145 4.428 -2.333 1.00 95.00 157 LEU A O 1
ATOM 1250 N N . SER A 1 158 ? -5.107 2.508 -2.854 1.00 93.94 158 SER A N 1
ATOM 1251 C CA . SER A 1 158 ? -4.296 3.095 -3.930 1.00 93.94 158 SER A CA 1
ATOM 1252 C C . SER A 1 158 ? -5.149 3.646 -5.079 1.00 93.94 158 SER A C 1
ATOM 1254 O O . SER A 1 158 ? -4.795 4.639 -5.716 1.00 93.94 158 SER A O 1
ATOM 1256 N N . CYS A 1 159 ? -6.319 3.050 -5.326 1.00 92.81 159 CYS A N 1
ATOM 1257 C CA . CYS A 1 159 ? -7.250 3.527 -6.340 1.00 92.81 159 CYS A CA 1
ATOM 1258 C C . CYS A 1 159 ? -8.153 4.692 -5.867 1.00 92.81 159 CYS A C 1
ATOM 1260 O O . CYS A 1 159 ? -8.788 5.301 -6.726 1.00 92.81 159 CYS A O 1
ATOM 1262 N N . CYS A 1 160 ? -8.223 5.053 -4.570 1.00 84.56 160 CYS A N 1
ATOM 1263 C CA . CYS A 1 160 ? -9.128 6.093 -4.016 1.00 84.56 160 CYS A CA 1
ATOM 1264 C C . CYS A 1 160 ? -9.000 7.483 -4.661 1.00 84.56 160 CYS A C 1
ATOM 1266 O O . CYS A 1 160 ? -9.853 8.346 -4.468 1.00 84.56 160 CYS A O 1
ATOM 1268 N N . GLN A 1 161 ? -7.952 7.702 -5.451 1.00 76.62 161 GLN A N 1
ATOM 1269 C CA . GLN A 1 161 ? -7.778 8.884 -6.292 1.00 76.62 161 GLN A CA 1
ATOM 1270 C C . GLN A 1 161 ? -8.806 8.963 -7.439 1.00 76.62 161 GLN A C 1
ATOM 1272 O O . GLN A 1 161 ? -8.942 10.008 -8.070 1.00 76.62 161 GLN A O 1
ATOM 1277 N N . ILE A 1 162 ? -9.518 7.867 -7.716 1.00 80.50 162 ILE A N 1
ATOM 1278 C CA . ILE A 1 162 ? -10.560 7.748 -8.733 1.00 80.50 162 ILE A CA 1
ATOM 1279 C C . ILE A 1 162 ? -11.924 7.908 -8.062 1.00 80.50 162 ILE A C 1
ATOM 1281 O O . ILE A 1 162 ? -12.373 7.037 -7.314 1.00 80.50 162 ILE A O 1
ATOM 1285 N N . GLU A 1 163 ? -12.619 8.999 -8.379 1.00 77.81 163 GLU A N 1
ATOM 1286 C CA . GLU A 1 163 ? -13.908 9.361 -7.766 1.00 77.81 163 GLU A CA 1
ATOM 1287 C C . GLU A 1 163 ? -14.977 8.263 -7.894 1.00 77.81 163 GLU A C 1
ATOM 1289 O O . GLU A 1 163 ? -15.789 8.067 -6.986 1.00 77.81 163 GLU A O 1
ATOM 1294 N N . VAL A 1 164 ? -14.936 7.489 -8.984 1.00 81.50 164 VAL A N 1
ATOM 1295 C CA . VAL A 1 164 ? -15.885 6.405 -9.276 1.00 81.50 164 VAL A CA 1
ATOM 1296 C C . VAL A 1 164 ? -15.916 5.316 -8.194 1.00 81.50 164 VAL A C 1
ATOM 1298 O O . VAL A 1 164 ? -16.964 4.695 -8.010 1.00 81.50 164 VAL A O 1
ATOM 1301 N N . ILE A 1 165 ? -14.850 5.128 -7.400 1.00 78.88 165 ILE A N 1
ATOM 1302 C CA . ILE A 1 165 ? -14.819 4.089 -6.352 1.00 78.88 165 ILE A CA 1
ATOM 1303 C C . ILE A 1 165 ? -15.966 4.219 -5.354 1.00 78.88 165 ILE A C 1
ATOM 1305 O O . ILE A 1 165 ? -16.531 3.212 -4.919 1.00 78.88 165 ILE A O 1
ATOM 1309 N N . LYS A 1 166 ? -16.359 5.455 -5.040 1.00 74.56 166 LYS A N 1
ATOM 1310 C CA . LYS A 1 166 ? -17.443 5.755 -4.097 1.00 74.56 166 LYS A CA 1
ATOM 1311 C C . LYS A 1 166 ? -18.805 5.263 -4.588 1.00 74.56 166 LYS A C 1
ATOM 1313 O O . LYS A 1 166 ? -19.696 5.010 -3.782 1.00 74.56 166 LYS A O 1
ATOM 1318 N N . SER A 1 167 ? -18.972 5.136 -5.904 1.00 77.69 167 SER A N 1
ATOM 1319 C CA . SER A 1 167 ? -20.237 4.738 -6.527 1.00 77.69 167 SER A CA 1
ATOM 1320 C C . SER A 1 167 ? -20.440 3.223 -6.537 1.00 77.69 167 SER A C 1
ATOM 1322 O O . SER A 1 167 ? -21.566 2.755 -6.703 1.00 77.69 167 SER A O 1
ATOM 1324 N N . PHE A 1 168 ? -19.383 2.437 -6.319 1.00 84.62 168 PHE A N 1
ATOM 1325 C CA . PHE A 1 168 ? -19.502 0.986 -6.258 1.00 84.62 168 PHE A CA 1
ATOM 1326 C C . PHE A 1 168 ? -20.131 0.506 -4.948 1.00 84.62 168 PHE A C 1
ATOM 1328 O O . PHE A 1 168 ? -20.237 1.215 -3.946 1.00 84.62 168 PHE A O 1
ATOM 1335 N N . ARG A 1 169 ? -20.506 -0.776 -4.930 1.00 91.56 169 ARG A N 1
ATOM 1336 C CA . ARG A 1 169 ? -21.022 -1.472 -3.740 1.00 91.56 169 ARG A CA 1
ATOM 1337 C C . ARG A 1 169 ? -19.953 -1.750 -2.678 1.00 91.56 169 ARG A C 1
ATOM 1339 O O . ARG A 1 169 ? -20.259 -2.365 -1.662 1.00 91.56 169 ARG A O 1
ATOM 1346 N N . LEU A 1 170 ? -18.714 -1.316 -2.900 1.00 92.75 170 LEU A N 1
ATOM 1347 C CA . LEU A 1 170 ? -17.575 -1.620 -2.043 1.00 92.75 170 LEU A CA 1
ATOM 1348 C C . LEU A 1 170 ? -17.766 -1.169 -0.580 1.00 92.75 170 LEU A C 1
ATOM 1350 O O . LEU A 1 170 ? -17.585 -2.021 0.288 1.00 92.75 170 LEU A O 1
ATOM 1354 N N . PRO A 1 171 ? -18.207 0.069 -0.257 1.00 92.62 171 PRO A N 1
ATOM 1355 C CA . PRO A 1 171 ? -18.419 0.476 1.141 1.00 92.62 171 PRO A CA 1
ATOM 1356 C C . PRO A 1 171 ? -19.440 -0.401 1.870 1.00 92.62 171 PRO A C 1
ATOM 1358 O O . PRO A 1 171 ? -19.236 -0.806 3.012 1.00 92.62 171 PRO A O 1
ATOM 1361 N N . VAL A 1 172 ? -20.513 -0.763 1.165 1.00 93.06 172 VAL A N 1
ATOM 1362 C CA . VAL A 1 172 ? -21.559 -1.664 1.655 1.00 93.06 172 VAL A CA 1
ATOM 1363 C C . VAL A 1 172 ? -21.003 -3.064 1.934 1.00 93.06 172 VAL A C 1
ATOM 1365 O O . VAL A 1 172 ? -21.272 -3.634 2.990 1.00 93.06 172 VAL A O 1
ATOM 1368 N N . LEU A 1 173 ? -20.200 -3.614 1.017 1.00 94.69 173 LEU A N 1
ATOM 1369 C CA . LEU A 1 173 ? -19.565 -4.925 1.189 1.00 94.69 173 LEU A CA 1
ATOM 1370 C C . LEU A 1 173 ? -18.571 -4.933 2.351 1.00 94.69 173 LEU A C 1
ATOM 1372 O O . LEU A 1 173 ? -18.502 -5.911 3.091 1.00 94.69 173 LEU A O 1
ATOM 1376 N N . ILE A 1 174 ? -17.821 -3.844 2.534 1.00 94.88 174 ILE A N 1
ATOM 1377 C CA . ILE A 1 174 ? -16.912 -3.685 3.669 1.00 94.88 174 ILE A CA 1
ATOM 1378 C C . ILE A 1 174 ? -17.695 -3.773 4.979 1.00 94.88 174 ILE A C 1
ATOM 1380 O O . ILE A 1 174 ? -17.288 -4.510 5.872 1.00 94.88 174 ILE A O 1
ATOM 1384 N N . ILE A 1 175 ? -18.832 -3.089 5.093 1.00 93.19 175 ILE A N 1
ATOM 1385 C CA . ILE A 1 175 ? -19.636 -3.122 6.321 1.00 93.19 175 ILE A CA 1
ATOM 1386 C C . ILE A 1 175 ? -20.271 -4.484 6.557 1.00 93.19 175 ILE A C 1
ATOM 1388 O O . ILE A 1 175 ? -20.238 -4.985 7.677 1.00 93.19 175 ILE A O 1
ATOM 1392 N N . ALA A 1 176 ? -20.807 -5.106 5.509 1.00 92.31 176 ALA A N 1
ATOM 1393 C CA . ALA A 1 176 ? -21.442 -6.412 5.622 1.00 92.31 176 ALA A CA 1
ATOM 1394 C C . ALA A 1 176 ? -20.449 -7.527 6.004 1.00 92.31 176 ALA A C 1
ATOM 1396 O O . ALA A 1 176 ? -20.808 -8.442 6.744 1.00 92.31 176 ALA A O 1
ATOM 1397 N N . ASN A 1 177 ? -19.203 -7.447 5.522 1.00 92.44 177 ASN A N 1
ATOM 1398 C CA . ASN A 1 177 ? -18.219 -8.523 5.655 1.00 92.44 177 ASN A CA 1
ATOM 1399 C C . ASN A 1 177 ? -17.184 -8.299 6.776 1.00 92.44 177 ASN A C 1
ATOM 1401 O O . ASN A 1 177 ? -16.261 -9.108 6.911 1.00 92.44 177 ASN A O 1
ATOM 1405 N N . ASN A 1 178 ? -17.277 -7.214 7.551 1.00 92.25 178 ASN A N 1
ATOM 1406 C CA . ASN A 1 178 ? -16.369 -6.933 8.669 1.00 92.25 178 ASN A CA 1
ATOM 1407 C C . ASN A 1 178 ? -17.144 -6.759 9.972 1.00 92.25 178 ASN A C 1
ATOM 1409 O O . ASN A 1 178 ? -18.269 -6.263 9.996 1.00 92.25 178 ASN A O 1
ATOM 1413 N N . ARG A 1 179 ? -16.541 -7.192 11.083 1.00 92.19 179 ARG A N 1
ATOM 1414 C CA . ARG A 1 179 ? -17.208 -7.142 12.383 1.00 92.19 179 ARG A CA 1
ATOM 1415 C C . ARG A 1 179 ? -16.966 -5.812 13.076 1.00 92.19 179 ARG A C 1
ATOM 1417 O O . ARG A 1 179 ? -17.890 -5.363 13.730 1.00 92.19 179 ARG A O 1
ATOM 1424 N N . PHE A 1 180 ? -15.813 -5.172 12.940 1.00 93.25 180 PHE A N 1
ATOM 1425 C CA . PHE A 1 180 ? -15.448 -3.952 13.668 1.00 93.25 180 PHE A CA 1
ATOM 1426 C C . PHE A 1 180 ? -15.624 -4.122 15.184 1.00 93.25 180 PHE A C 1
ATOM 1428 O O . PHE A 1 180 ? -16.452 -3.465 15.817 1.00 93.25 180 PHE A O 1
ATOM 1435 N N . ILE A 1 181 ? -14.892 -5.079 15.758 1.00 91.56 181 ILE A N 1
ATOM 1436 C CA . ILE A 1 181 ? -14.878 -5.365 17.200 1.00 91.56 181 ILE A CA 1
ATOM 1437 C C . ILE A 1 181 ? -13.444 -5.194 17.697 1.00 91.56 181 ILE A C 1
ATOM 1439 O O . ILE A 1 181 ? -12.519 -5.663 17.049 1.00 91.56 181 ILE A O 1
ATOM 1443 N N . HIS A 1 182 ? -13.253 -4.538 18.842 1.00 91.81 182 HIS A N 1
ATOM 1444 C CA . HIS A 1 182 ? -11.924 -4.381 19.430 1.00 91.81 182 HIS A CA 1
ATOM 1445 C C . HIS A 1 182 ? -11.376 -5.719 19.987 1.00 91.81 182 HIS A C 1
ATOM 1447 O O . HIS A 1 182 ? -12.126 -6.437 20.657 1.00 91.81 182 HIS A O 1
ATOM 1453 N N . PRO A 1 183 ? -10.074 -6.032 19.817 1.00 94.06 183 PRO A N 1
ATOM 1454 C CA . PRO A 1 183 ? -9.091 -5.288 19.026 1.00 94.06 183 PRO A CA 1
ATOM 1455 C C . PRO A 1 183 ? -9.336 -5.456 17.523 1.00 94.06 183 PRO A C 1
ATOM 1457 O O . PRO A 1 183 ? -9.637 -6.558 17.069 1.00 94.06 183 PRO A O 1
ATOM 1460 N N . LEU A 1 184 ? -9.185 -4.364 16.766 1.00 94.56 184 LEU A N 1
ATOM 1461 C CA . LEU A 1 184 ? -9.347 -4.394 15.313 1.00 94.56 184 LEU A CA 1
ATOM 1462 C C . LEU A 1 184 ? -8.244 -5.233 14.665 1.00 94.56 184 LEU A C 1
ATOM 1464 O O . LEU A 1 184 ? -7.066 -5.089 14.992 1.00 94.56 184 LEU A O 1
ATOM 1468 N N . SER A 1 185 ? -8.635 -6.088 13.726 1.00 95.44 185 SER A N 1
ATOM 1469 C CA . SER A 1 185 ? -7.699 -6.798 12.850 1.00 95.44 185 SER A CA 1
ATOM 1470 C C . SER A 1 185 ? -7.071 -5.862 11.810 1.00 95.44 185 SER A C 1
ATOM 1472 O O . SER A 1 185 ? -7.636 -4.818 11.484 1.00 95.44 185 SER A O 1
ATOM 1474 N N . ASP A 1 186 ? -5.943 -6.261 11.212 1.00 96.19 186 ASP A N 1
ATOM 1475 C CA . ASP A 1 186 ? -5.306 -5.504 10.119 1.00 96.19 186 ASP A CA 1
ATOM 1476 C C . ASP A 1 186 ? -6.271 -5.257 8.946 1.00 96.19 186 ASP A C 1
ATOM 1478 O O . ASP A 1 186 ? -6.278 -4.177 8.352 1.00 96.19 186 ASP A O 1
ATOM 1482 N N . LEU A 1 187 ? -7.140 -6.234 8.653 1.00 96.88 187 LEU A N 1
ATOM 1483 C CA . LEU A 1 187 ? -8.193 -6.111 7.645 1.00 96.88 187 LEU A CA 1
ATOM 1484 C C . LEU A 1 187 ? -9.202 -5.014 8.003 1.00 96.88 187 LEU A C 1
ATOM 1486 O O . LEU A 1 187 ? -9.571 -4.215 7.144 1.00 96.88 187 LEU A O 1
ATOM 1490 N N . GLU A 1 188 ? -9.633 -4.953 9.262 1.00 96.38 188 GLU A N 1
ATOM 1491 C CA . GLU A 1 188 ? -10.587 -3.949 9.742 1.00 96.38 188 GLU A CA 1
ATOM 1492 C C . GLU A 1 188 ? -9.956 -2.554 9.839 1.00 96.38 188 GLU A C 1
ATOM 1494 O O . GLU A 1 188 ? -10.621 -1.564 9.535 1.00 96.38 188 GLU A O 1
ATOM 1499 N N . ILE A 1 189 ? -8.671 -2.460 10.191 1.00 96.75 189 ILE A N 1
ATOM 1500 C CA . ILE A 1 189 ? -7.899 -1.210 10.157 1.00 96.75 189 ILE A CA 1
ATOM 1501 C C . ILE A 1 189 ? -7.815 -0.681 8.720 1.00 96.75 189 ILE A C 1
ATOM 1503 O O . ILE A 1 189 ? -8.112 0.490 8.470 1.00 96.75 189 ILE A O 1
ATOM 1507 N N . ALA A 1 190 ? -7.451 -1.535 7.760 1.00 96.75 190 ALA A N 1
ATOM 1508 C CA . ALA A 1 190 ? -7.405 -1.166 6.347 1.00 96.75 190 ALA A CA 1
ATOM 1509 C C . ALA A 1 190 ? -8.799 -0.773 5.826 1.00 96.75 190 ALA A C 1
ATOM 1511 O O . ALA A 1 190 ? -8.944 0.239 5.140 1.00 96.75 190 ALA A O 1
ATOM 1512 N N . ALA A 1 191 ? -9.839 -1.519 6.212 1.00 96.56 191 ALA A N 1
ATOM 1513 C CA . ALA A 1 191 ? -11.228 -1.215 5.883 1.00 96.56 191 ALA A CA 1
ATOM 1514 C C . ALA A 1 191 ? -11.661 0.163 6.404 1.00 96.56 191 ALA A C 1
ATOM 1516 O O . ALA A 1 191 ? -12.285 0.924 5.666 1.00 96.56 191 ALA A O 1
ATOM 1517 N N . PHE A 1 192 ? -11.307 0.511 7.645 1.00 95.56 192 PHE A N 1
ATOM 1518 C CA . PHE A 1 192 ? -11.576 1.839 8.191 1.00 95.56 192 PHE A CA 1
ATOM 1519 C C . PHE A 1 192 ? -10.883 2.937 7.394 1.00 95.56 192 PHE A C 1
ATOM 1521 O O . PHE A 1 192 ? -11.535 3.916 7.049 1.00 95.56 192 PHE A O 1
ATOM 1528 N N . ASN A 1 193 ? -9.592 2.783 7.083 1.00 95.19 193 ASN A N 1
ATOM 1529 C CA . ASN A 1 193 ? -8.869 3.767 6.275 1.00 95.19 193 ASN A CA 1
ATOM 1530 C C . ASN A 1 193 ? -9.542 3.974 4.912 1.00 95.19 193 ASN A C 1
ATOM 1532 O O . ASN A 1 193 ? -9.742 5.111 4.495 1.00 95.19 193 ASN A O 1
ATOM 1536 N N . LEU A 1 194 ? -9.988 2.892 4.271 1.00 94.81 194 LEU A N 1
ATOM 1537 C CA . LEU A 1 194 ? -10.683 2.970 2.989 1.00 94.81 194 LEU A CA 1
ATOM 1538 C C . LEU A 1 194 ? -12.023 3.705 3.103 1.00 94.81 194 LEU A C 1
ATOM 1540 O O . LEU A 1 194 ? -12.310 4.590 2.301 1.00 94.81 194 LEU A O 1
ATOM 1544 N N . LEU A 1 195 ? -12.833 3.393 4.118 1.00 94.12 195 LEU A N 1
ATOM 1545 C CA . LEU A 1 195 ? -14.084 4.114 4.371 1.00 94.12 195 LEU A CA 1
ATOM 1546 C C . LEU A 1 195 ? -13.829 5.599 4.674 1.00 94.12 195 LEU A C 1
ATOM 1548 O O . LEU A 1 195 ? -14.553 6.461 4.184 1.00 94.12 195 LEU A O 1
ATOM 1552 N N . ILE A 1 196 ? -12.791 5.908 5.454 1.00 92.81 196 ILE A N 1
ATOM 1553 C CA . ILE A 1 196 ? -12.379 7.282 5.763 1.00 92.81 196 ILE A CA 1
ATOM 1554 C C . ILE A 1 196 ? -12.061 8.051 4.481 1.00 92.81 196 ILE A C 1
ATOM 1556 O O . ILE A 1 196 ? -12.542 9.175 4.339 1.00 92.81 196 ILE A O 1
ATOM 1560 N N . ASP A 1 197 ? -11.292 7.463 3.565 1.00 90.56 197 ASP A N 1
ATOM 1561 C CA . ASP A 1 197 ? -10.907 8.107 2.309 1.00 90.56 197 ASP A CA 1
ATOM 1562 C C . ASP A 1 197 ? -12.114 8.287 1.379 1.00 90.56 197 ASP A C 1
ATOM 1564 O O . ASP A 1 197 ? -12.327 9.384 0.859 1.00 90.56 197 ASP A O 1
ATOM 1568 N N . ILE A 1 198 ? -12.970 7.266 1.255 1.00 90.25 198 ILE A N 1
ATOM 1569 C CA . ILE A 1 198 ? -14.205 7.314 0.454 1.00 90.25 198 ILE A CA 1
ATOM 1570 C C . ILE A 1 198 ? -15.136 8.447 0.911 1.00 90.25 198 ILE A C 1
ATOM 1572 O O . ILE A 1 198 ? -15.640 9.196 0.072 1.00 90.25 198 ILE A O 1
ATOM 1576 N N . TYR A 1 199 ? -15.333 8.605 2.224 1.00 89.25 199 TYR A N 1
ATOM 1577 C CA . TYR A 1 199 ? -16.220 9.622 2.810 1.00 89.25 199 TYR A CA 1
ATOM 1578 C C . TYR A 1 199 ? -15.500 10.924 3.199 1.00 89.25 199 TYR A C 1
ATOM 1580 O O . TYR A 1 199 ? -16.046 11.757 3.914 1.00 89.25 199 TYR A O 1
ATOM 1588 N N . SER A 1 200 ? -14.252 11.126 2.766 1.00 86.56 200 SER A N 1
ATOM 1589 C CA . SER A 1 200 ? -13.523 12.375 3.039 1.00 86.56 200 SER A CA 1
ATOM 1590 C C . SER A 1 200 ? -13.966 13.550 2.159 1.00 86.56 200 SER A C 1
ATOM 1592 O O . SER A 1 200 ? -13.694 14.704 2.487 1.00 86.56 200 SER A O 1
ATOM 1594 N N . ILE A 1 201 ? -14.636 13.266 1.041 1.00 77.44 201 ILE A N 1
ATOM 1595 C CA . ILE A 1 201 ? -15.028 14.248 0.027 1.00 77.44 201 ILE A CA 1
ATOM 1596 C C . ILE A 1 201 ? -16.513 14.567 0.192 1.00 77.44 201 ILE A C 1
ATOM 1598 O O . ILE A 1 201 ? -17.332 13.658 0.199 1.00 77.44 201 ILE A O 1
ATOM 1602 N N . THR A 1 202 ? -16.877 15.846 0.245 1.00 66.50 202 THR A N 1
ATOM 1603 C CA . THR A 1 202 ? -18.220 16.347 0.596 1.00 66.50 202 THR A CA 1
ATOM 1604 C C . THR A 1 202 ? -19.267 16.227 -0.529 1.00 66.50 202 THR A C 1
ATOM 1606 O O . THR A 1 202 ? -20.025 17.160 -0.792 1.00 66.50 202 THR A O 1
ATOM 1609 N N . GLU A 1 203 ? -19.303 15.101 -1.238 1.00 74.94 203 GLU A N 1
ATOM 1610 C CA . GLU A 1 203 ? -20.304 14.798 -2.272 1.00 74.94 203 GLU A CA 1
ATOM 1611 C C . GLU A 1 203 ? -21.496 14.028 -1.695 1.00 74.94 203 GLU A C 1
ATOM 1613 O O . GLU A 1 203 ? -21.420 13.466 -0.610 1.00 74.94 203 GLU A O 1
ATOM 1618 N N . LYS A 1 204 ? -22.626 13.953 -2.403 1.00 78.94 204 LYS A N 1
ATOM 1619 C CA . LYS A 1 204 ? -23.776 13.174 -1.914 1.00 78.94 204 LYS A CA 1
ATOM 1620 C C . LYS A 1 204 ? -23.469 11.673 -1.921 1.00 78.94 204 LYS A C 1
ATOM 1622 O O . LYS A 1 204 ? -23.037 11.133 -2.935 1.00 78.94 204 LYS A O 1
ATOM 1627 N N . ILE A 1 205 ? -23.760 10.994 -0.811 1.00 83.56 205 ILE A N 1
ATOM 1628 C CA . ILE A 1 205 ? -23.629 9.535 -0.694 1.00 83.56 205 ILE A CA 1
ATOM 1629 C C . ILE A 1 205 ? -24.710 8.851 -1.556 1.00 83.56 205 ILE A C 1
ATOM 1631 O O . ILE A 1 205 ? -25.873 9.269 -1.505 1.00 83.56 205 ILE A O 1
ATOM 1635 N N . PRO A 1 206 ? -24.384 7.789 -2.321 1.00 84.75 206 PRO A N 1
ATOM 1636 C CA . PRO A 1 206 ? -25.388 6.995 -3.021 1.00 84.75 206 PRO A CA 1
ATOM 1637 C C . PRO A 1 206 ? -26.457 6.449 -2.067 1.00 84.75 206 PRO A C 1
ATOM 1639 O O . PRO A 1 206 ? -26.139 5.829 -1.057 1.00 84.75 206 PRO A O 1
ATOM 1642 N N . TYR A 1 207 ? -27.738 6.618 -2.407 1.00 84.00 207 TYR A N 1
ATOM 1643 C CA . TYR A 1 207 ? -28.850 6.262 -1.512 1.00 84.00 207 TYR A CA 1
ATOM 1644 C C . TYR A 1 207 ? -28.810 4.802 -1.030 1.00 84.00 207 TYR A C 1
ATOM 1646 O O . TYR A 1 207 ? -29.074 4.533 0.136 1.00 84.00 207 TYR A O 1
ATOM 1654 N N . PHE A 1 208 ? -28.399 3.865 -1.891 1.00 86.00 208 PHE A N 1
ATOM 1655 C CA . PHE A 1 208 ? -28.309 2.443 -1.541 1.00 86.00 208 PHE A CA 1
ATOM 1656 C C . PHE A 1 208 ? -27.266 2.138 -0.453 1.00 86.00 208 PHE A C 1
ATOM 1658 O O . PHE A 1 208 ? -27.330 1.086 0.176 1.00 86.00 208 PHE A O 1
ATOM 1665 N N . HIS A 1 209 ? -26.297 3.032 -0.206 1.00 87.50 209 HIS A N 1
ATOM 1666 C C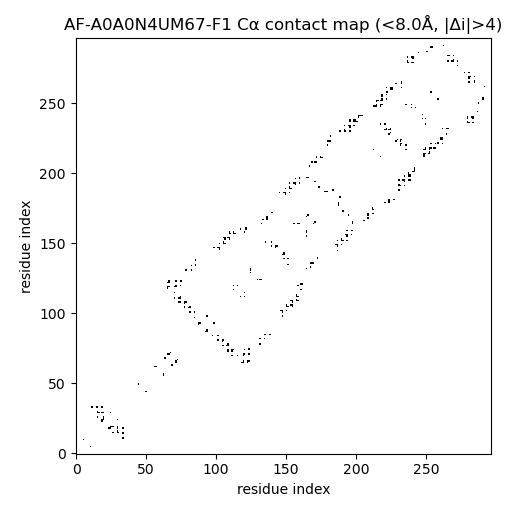A . HIS A 1 209 ? -25.402 2.894 0.946 1.00 87.50 209 HIS A CA 1
ATOM 1667 C C . HIS A 1 209 ? -26.218 2.981 2.236 1.00 87.50 209 HIS A C 1
ATOM 1669 O O . HIS A 1 209 ? -26.041 2.155 3.127 1.00 87.50 209 HIS A O 1
ATOM 1675 N N . LEU A 1 210 ? -27.161 3.923 2.313 1.00 85.25 210 LEU A N 1
ATOM 1676 C CA . LEU A 1 210 ? -27.945 4.215 3.518 1.00 85.25 210 LEU A CA 1
ATOM 1677 C C . LEU A 1 210 ? -28.789 3.024 4.004 1.00 85.25 210 LEU A C 1
ATOM 1679 O O . LEU A 1 210 ? -29.150 2.982 5.175 1.00 85.25 210 LEU A O 1
ATOM 1683 N N . GLU A 1 211 ? -29.050 2.029 3.151 1.00 86.38 211 GLU A N 1
ATOM 1684 C CA . GLU A 1 211 ? -29.692 0.765 3.547 1.00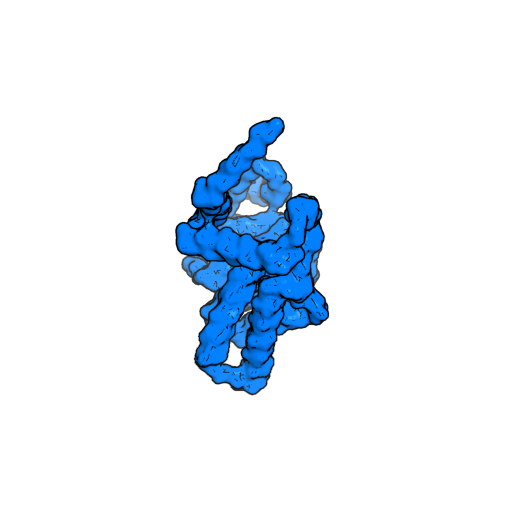 86.38 211 GLU A CA 1
ATOM 1685 C C . GLU A 1 211 ? -28.819 -0.086 4.493 1.00 86.38 211 GLU A C 1
ATOM 1687 O O . GLU A 1 211 ? -29.342 -0.890 5.261 1.00 86.38 211 GLU A O 1
ATOM 1692 N N . TYR A 1 212 ? -27.495 0.099 4.460 1.00 89.19 212 TYR A N 1
ATOM 1693 C CA . TYR A 1 212 ? -26.516 -0.656 5.253 1.00 89.19 212 TYR A CA 1
ATOM 1694 C C . TYR A 1 212 ? -25.871 0.175 6.368 1.00 89.19 212 TYR A C 1
ATOM 1696 O O . TYR A 1 212 ? -25.497 -0.373 7.405 1.00 89.19 212 TYR A O 1
ATOM 1704 N N . PHE A 1 213 ? -25.755 1.494 6.188 1.00 90.00 213 PHE A N 1
ATOM 1705 C CA . PHE A 1 213 ? -25.290 2.421 7.225 1.00 90.00 213 PHE A CA 1
ATOM 1706 C C . PHE A 1 213 ? -26.430 2.752 8.200 1.00 90.00 213 PHE A C 1
ATOM 1708 O O . PHE A 1 213 ? -26.991 3.846 8.189 1.00 90.00 213 PHE A O 1
ATOM 1715 N N . THR A 1 214 ? -26.792 1.780 9.036 1.00 90.12 214 THR A N 1
ATOM 1716 C CA . THR A 1 214 ? -27.912 1.897 9.978 1.00 90.12 214 THR A CA 1
ATOM 1717 C C . THR A 1 214 ? -27.517 2.598 11.280 1.00 90.12 214 THR A C 1
ATOM 1719 O O . THR A 1 214 ? -26.343 2.687 11.645 1.00 90.12 214 THR A O 1
ATOM 1722 N N . THR A 1 215 ? -28.516 3.051 12.042 1.00 90.62 215 THR A N 1
ATOM 1723 C CA . THR A 1 215 ? -28.319 3.566 13.406 1.00 90.62 215 THR A CA 1
ATOM 1724 C C . THR A 1 215 ? -27.596 2.557 14.307 1.00 90.62 215 THR A C 1
ATOM 1726 O O . THR A 1 215 ? -26.707 2.952 15.057 1.00 90.62 215 THR A O 1
ATOM 1729 N N . ASP A 1 216 ? -27.902 1.260 14.187 1.00 91.25 216 ASP A N 1
ATOM 1730 C CA . ASP A 1 216 ? -27.237 0.196 14.954 1.00 91.25 216 ASP A CA 1
ATOM 1731 C C . ASP A 1 216 ? -25.754 0.060 14.595 1.00 91.25 216 ASP A C 1
ATOM 1733 O O . ASP A 1 216 ? -24.907 -0.112 15.476 1.00 91.25 216 ASP A O 1
ATOM 1737 N N . PHE A 1 217 ? -25.417 0.175 13.304 1.00 93.06 217 PHE A N 1
ATOM 1738 C CA . PHE A 1 217 ? -24.026 0.195 12.862 1.00 93.06 217 PHE A CA 1
ATOM 1739 C C . PHE A 1 217 ? -23.279 1.370 13.499 1.00 93.06 217 PHE A C 1
ATOM 1741 O O . PHE A 1 217 ? -22.243 1.162 14.126 1.00 93.06 217 PHE A O 1
ATOM 1748 N N . PHE A 1 218 ? -23.818 2.590 13.434 1.00 93.19 218 PHE A N 1
ATOM 1749 C CA . PHE A 1 218 ? -23.160 3.745 14.051 1.00 93.19 218 PHE A CA 1
ATOM 1750 C C . PHE A 1 218 ? -23.069 3.639 15.572 1.00 93.19 218 PHE A C 1
ATOM 1752 O O . PHE A 1 218 ? -22.030 3.988 16.126 1.00 93.19 218 PHE A O 1
ATOM 1759 N N . ALA A 1 219 ? -24.084 3.096 16.248 1.00 92.44 219 ALA A N 1
ATOM 1760 C CA . ALA A 1 219 ? -24.029 2.848 17.688 1.00 92.44 219 ALA A CA 1
ATOM 1761 C C . ALA A 1 219 ? -22.873 1.901 18.053 1.00 92.44 219 ALA A C 1
ATOM 1763 O O . ALA A 1 219 ? -22.174 2.130 19.039 1.00 92.44 219 ALA A O 1
ATOM 1764 N N . LYS A 1 220 ? -22.620 0.877 17.230 1.00 92.38 220 LYS A N 1
ATOM 1765 C CA . LYS A 1 220 ? -21.474 -0.023 17.386 1.00 92.38 220 LYS A CA 1
ATOM 1766 C C . LYS A 1 220 ? -20.133 0.683 17.180 1.00 92.38 220 LYS A C 1
ATOM 1768 O O . LYS A 1 220 ? -19.208 0.462 17.956 1.00 92.38 220 LYS A O 1
ATOM 1773 N N . ILE A 1 221 ? -20.020 1.531 16.158 1.00 94.00 221 ILE A N 1
ATOM 1774 C CA . ILE A 1 221 ? -18.793 2.300 15.894 1.00 94.00 221 ILE A CA 1
ATOM 1775 C C . ILE A 1 221 ? -18.528 3.314 17.018 1.00 94.00 221 ILE A C 1
ATOM 1777 O O . ILE A 1 221 ? -17.384 3.479 17.424 1.00 94.00 221 ILE A O 1
ATOM 1781 N N . ILE A 1 222 ? -19.570 3.939 17.573 1.00 92.44 222 ILE A N 1
ATOM 1782 C CA . ILE A 1 222 ? -19.455 4.836 18.734 1.00 92.44 222 ILE A CA 1
ATOM 1783 C C . ILE A 1 222 ? -18.912 4.083 19.957 1.00 92.44 222 ILE A C 1
ATOM 1785 O O . ILE A 1 222 ? -18.020 4.597 20.622 1.00 92.44 222 ILE A O 1
ATOM 1789 N N . LEU A 1 223 ? -19.378 2.856 20.226 1.00 91.50 223 LEU A N 1
ATOM 1790 C CA . LEU A 1 223 ? -18.815 2.017 21.298 1.00 91.50 223 LEU A CA 1
ATOM 1791 C C . LEU A 1 223 ? -17.347 1.658 21.043 1.00 91.50 223 LEU A C 1
ATOM 1793 O O . LEU A 1 223 ? -16.547 1.590 21.970 1.00 91.50 223 LEU A O 1
ATOM 1797 N N . LEU A 1 224 ? -16.967 1.449 19.781 1.00 93.00 224 LEU A N 1
ATOM 1798 C CA . LEU A 1 224 ? -15.582 1.162 19.420 1.00 93.00 224 LEU A CA 1
ATOM 1799 C C . LEU A 1 224 ? -14.641 2.341 19.731 1.00 93.00 224 LEU A C 1
ATOM 1801 O O . LEU A 1 224 ? -13.493 2.098 20.104 1.00 93.00 224 LEU A O 1
ATOM 1805 N N . CYS A 1 225 ? -15.131 3.587 19.664 1.00 91.56 225 CYS A N 1
ATOM 1806 C CA . CYS A 1 225 ? -14.374 4.786 20.050 1.00 91.56 225 CYS A CA 1
ATOM 1807 C C . CYS A 1 225 ? -13.886 4.749 21.509 1.00 91.56 225 CYS A C 1
ATOM 1809 O O . CYS A 1 225 ? -12.919 5.432 21.838 1.00 91.56 225 CYS A O 1
ATOM 1811 N N . GLU A 1 226 ? -14.530 3.968 22.385 1.00 88.38 226 GLU A N 1
ATOM 1812 C CA . GLU A 1 226 ? -14.124 3.821 23.791 1.00 88.38 226 GLU A CA 1
ATOM 1813 C C . GLU A 1 226 ? -12.825 3.020 23.952 1.00 88.38 226 GLU A C 1
ATOM 1815 O O . GLU A 1 226 ? -12.148 3.128 24.974 1.00 88.38 226 GLU A O 1
ATOM 1820 N N . HIS A 1 227 ? -12.463 2.230 22.937 1.00 88.00 227 HIS A N 1
ATOM 1821 C CA . HIS A 1 227 ? -11.263 1.397 22.928 1.00 88.00 227 HIS A CA 1
ATOM 1822 C C . HIS A 1 227 ? -10.215 1.869 21.912 1.00 88.00 227 HIS A C 1
ATOM 1824 O O . HIS A 1 227 ? -9.022 1.813 22.202 1.00 88.00 227 HIS A O 1
ATOM 1830 N N . ASP A 1 228 ? -10.646 2.352 20.743 1.00 82.38 228 ASP A N 1
ATOM 1831 C CA . ASP A 1 228 ? -9.786 2.918 19.703 1.00 82.38 228 ASP A CA 1
ATOM 1832 C C . ASP A 1 228 ? -10.405 4.212 19.169 1.00 82.38 228 ASP A C 1
ATOM 1834 O O . ASP A 1 228 ? -11.401 4.205 18.448 1.00 82.38 228 ASP A O 1
ATOM 1838 N N . ALA A 1 229 ? -9.812 5.345 19.536 1.00 82.12 229 ALA A N 1
ATOM 1839 C CA . ALA A 1 229 ? -10.353 6.650 19.194 1.00 82.12 229 ALA A CA 1
ATOM 1840 C C . ALA A 1 229 ? -10.074 7.062 17.742 1.00 82.12 229 ALA A C 1
ATOM 1842 O O . ALA A 1 229 ? -10.869 7.775 17.138 1.00 82.12 229 ALA A O 1
ATOM 1843 N N . LYS A 1 230 ? -8.935 6.677 17.154 1.00 88.88 230 LYS A N 1
ATOM 1844 C CA . LYS A 1 230 ? -8.396 7.432 16.010 1.00 88.88 230 LYS A CA 1
ATOM 1845 C C . LYS A 1 230 ? -9.175 7.187 14.719 1.00 88.88 230 LYS A C 1
ATOM 1847 O O . LYS A 1 230 ? -9.572 8.138 14.047 1.00 88.88 230 LYS A O 1
ATOM 1852 N N . LEU A 1 231 ? -9.353 5.922 14.344 1.00 93.06 231 LEU A N 1
ATOM 1853 C CA . LEU A 1 231 ? -10.006 5.563 13.082 1.00 93.06 231 LEU A CA 1
ATOM 1854 C C . LEU A 1 231 ? -11.535 5.698 13.161 1.00 93.06 231 LEU A C 1
ATOM 1856 O O . LEU A 1 231 ? -12.096 6.371 12.292 1.00 93.06 231 LEU A O 1
ATOM 1860 N N . PRO A 1 232 ? -12.220 5.164 14.194 1.00 93.56 232 PRO A N 1
ATOM 1861 C CA . PRO A 1 232 ? -13.673 5.269 14.307 1.00 93.56 232 PRO A CA 1
ATOM 1862 C C . PRO A 1 232 ? -14.169 6.719 14.369 1.00 93.56 232 PRO A C 1
ATOM 1864 O O . PRO A 1 232 ? -15.089 7.071 13.632 1.00 93.56 232 PRO A O 1
ATOM 1867 N N . VAL A 1 233 ? -13.525 7.593 15.159 1.00 92.06 233 VAL A N 1
ATOM 1868 C CA . VAL A 1 233 ? -13.910 9.017 15.240 1.00 92.06 233 VAL A CA 1
ATOM 1869 C C . VAL A 1 233 ? -13.717 9.713 13.896 1.00 92.06 233 VAL A C 1
ATOM 1871 O O . VAL A 1 233 ? -14.612 10.430 13.446 1.00 92.06 233 VAL A O 1
ATOM 1874 N N . LYS A 1 234 ? -12.587 9.479 13.214 1.00 91.00 234 LYS A N 1
ATOM 1875 C CA . LYS A 1 234 ? -12.326 10.076 11.896 1.00 91.00 234 LYS A CA 1
ATOM 1876 C C . LYS A 1 234 ? -13.355 9.619 10.859 1.00 91.00 234 LYS A C 1
ATOM 1878 O O . LYS A 1 234 ? -13.849 10.447 10.097 1.00 91.00 234 LYS A O 1
ATOM 1883 N N . PHE A 1 235 ? -13.709 8.335 10.856 1.00 93.62 235 PHE A N 1
ATOM 1884 C CA . PHE A 1 235 ? -14.751 7.800 9.983 1.00 93.62 235 PHE A CA 1
ATOM 1885 C C . PHE A 1 235 ? -16.118 8.440 10.272 1.00 93.62 235 PHE A C 1
ATOM 1887 O O . PHE A 1 235 ? -16.759 8.926 9.343 1.00 93.62 235 PHE A O 1
ATOM 1894 N N . LEU A 1 236 ? -16.534 8.508 11.543 1.00 92.69 236 LEU A N 1
ATOM 1895 C CA . LEU A 1 236 ? -17.801 9.132 11.944 1.00 92.69 236 LEU A CA 1
ATOM 1896 C C . LEU A 1 236 ? -17.874 10.603 11.514 1.00 92.69 236 LEU A C 1
ATOM 1898 O O . LEU A 1 236 ? -18.894 11.038 10.986 1.00 92.69 236 LEU A O 1
ATOM 1902 N N . LEU A 1 237 ? -16.793 11.365 11.694 1.00 89.56 237 LEU A N 1
ATOM 1903 C CA . LEU A 1 237 ? -16.721 12.770 11.287 1.00 89.56 237 LEU A CA 1
ATOM 1904 C C . LEU A 1 237 ? -16.832 12.953 9.772 1.00 89.56 237 LEU A C 1
ATOM 1906 O O . LEU A 1 237 ? -17.590 13.808 9.313 1.00 89.56 237 LEU A O 1
ATOM 1910 N N . ASN A 1 238 ? -16.097 12.144 9.010 1.00 89.31 238 ASN A N 1
ATOM 1911 C CA . ASN A 1 238 ? -16.134 12.160 7.552 1.00 89.31 238 ASN A CA 1
ATOM 1912 C C . ASN A 1 238 ? -17.540 11.805 7.049 1.00 89.31 238 ASN A C 1
ATOM 1914 O O . ASN A 1 238 ? -18.161 12.603 6.351 1.00 89.31 238 ASN A O 1
ATOM 1918 N N . PHE A 1 239 ? -18.107 10.689 7.517 1.00 90.25 239 PHE A N 1
ATOM 1919 C CA . PHE A 1 239 ? -19.449 10.247 7.131 1.00 90.25 239 PHE A CA 1
ATOM 1920 C C . PHE A 1 239 ? -20.546 11.256 7.518 1.00 90.25 239 PHE A C 1
ATOM 1922 O O . PHE A 1 239 ? -21.480 11.496 6.754 1.00 90.25 239 PHE A O 1
ATOM 1929 N N . ASN A 1 240 ? -20.431 11.902 8.682 1.00 88.88 240 ASN A N 1
ATOM 1930 C CA . ASN A 1 240 ? -21.390 12.914 9.129 1.00 88.88 240 ASN A CA 1
ATOM 1931 C C . ASN A 1 240 ? -21.468 14.138 8.199 1.00 88.88 240 ASN A C 1
ATOM 1933 O O . ASN A 1 240 ? -22.533 14.752 8.104 1.00 88.88 240 ASN A O 1
ATOM 1937 N N . SER A 1 241 ? -20.367 14.494 7.526 1.00 85.69 241 SER A N 1
ATOM 1938 C CA . SER A 1 241 ? -20.284 15.687 6.665 1.00 85.69 241 SER A CA 1
ATOM 1939 C C . SER A 1 241 ? -21.232 15.656 5.457 1.00 85.69 241 SER A C 1
ATOM 1941 O O . SER A 1 241 ? -21.459 16.679 4.819 1.00 85.69 241 SER A O 1
ATOM 1943 N N . HIS A 1 242 ? -21.824 14.495 5.167 1.00 85.06 242 HIS A N 1
ATOM 1944 C CA . HIS A 1 242 ? -22.696 14.274 4.018 1.00 85.06 242 HIS A CA 1
ATOM 1945 C C . HIS A 1 242 ? -24.196 14.490 4.289 1.00 85.06 242 HIS A C 1
ATOM 1947 O O . HIS A 1 242 ? -25.000 14.353 3.365 1.00 85.06 242 HIS A O 1
ATOM 1953 N N . PHE A 1 243 ? -24.598 14.783 5.531 1.00 81.69 243 PHE A N 1
ATOM 1954 C CA . PHE A 1 243 ? -26.010 14.937 5.912 1.00 81.69 243 PHE A CA 1
ATOM 1955 C C . PHE A 1 243 ? -26.347 16.383 6.263 1.00 81.69 243 PHE A C 1
ATOM 1957 O O . PHE A 1 243 ? -25.578 17.033 6.968 1.00 81.69 243 PHE A O 1
ATOM 1964 N N . ASP A 1 244 ? -27.547 16.828 5.891 1.00 71.25 244 ASP A N 1
ATOM 1965 C CA . ASP A 1 244 ? -28.189 18.056 6.374 1.00 71.25 244 ASP A CA 1
ATOM 1966 C C . ASP A 1 244 ? -29.227 17.670 7.454 1.00 71.25 244 ASP A C 1
ATOM 1968 O O . ASP A 1 244 ? -30.221 17.025 7.140 1.00 71.25 244 ASP A O 1
ATOM 1972 N N . ASP A 1 245 ? -28.921 17.975 8.725 1.00 65.38 245 ASP A N 1
ATOM 1973 C CA . ASP A 1 245 ? -29.603 17.800 10.035 1.00 65.38 245 ASP A CA 1
ATOM 1974 C C . ASP A 1 245 ? -30.744 16.769 10.234 1.00 65.38 245 ASP A C 1
ATOM 1976 O O . ASP A 1 245 ? -30.750 16.081 11.255 1.00 65.38 245 ASP A O 1
ATOM 1980 N N . GLU A 1 246 ? -31.719 16.638 9.336 1.00 65.06 246 GLU A N 1
ATOM 1981 C CA . GLU A 1 246 ? -32.990 15.943 9.607 1.00 65.06 246 GLU A CA 1
ATOM 1982 C C . GLU A 1 246 ? -32.948 14.415 9.415 1.00 65.06 246 GLU A C 1
ATOM 1984 O O . GLU A 1 246 ? -33.832 13.713 9.902 1.00 65.06 246 GLU A O 1
ATOM 1989 N N . GLN A 1 247 ? -31.924 13.871 8.749 1.00 72.31 247 GLN A N 1
ATOM 1990 C CA . GLN A 1 247 ? -31.809 12.427 8.458 1.00 72.31 247 GLN A CA 1
ATOM 1991 C C . GLN A 1 247 ? -30.449 11.838 8.846 1.00 72.31 247 GLN A C 1
ATOM 1993 O O . GLN A 1 247 ? -29.911 10.954 8.181 1.00 72.31 247 GLN A O 1
ATOM 1998 N N . ASN A 1 248 ? -29.854 12.352 9.917 1.00 83.94 248 ASN A N 1
ATOM 1999 C CA . ASN A 1 248 ? -28.511 11.961 10.308 1.00 83.94 248 ASN A CA 1
ATOM 2000 C C . ASN A 1 248 ? -28.509 10.733 11.235 1.00 83.94 248 ASN A C 1
ATOM 2002 O O . ASN A 1 248 ? -28.741 10.839 12.442 1.00 83.94 248 ASN A O 1
ATOM 2006 N N . PHE A 1 249 ? -28.187 9.567 10.671 1.00 87.19 249 PHE A N 1
ATOM 2007 C CA . PHE A 1 249 ? -28.132 8.296 11.401 1.00 87.19 249 PHE A CA 1
ATOM 2008 C C . PHE A 1 249 ? -27.126 8.289 12.561 1.00 87.19 249 PHE A C 1
ATOM 2010 O O . PHE A 1 249 ? -27.370 7.609 13.559 1.00 87.19 249 PHE A O 1
ATOM 2017 N N . ILE A 1 250 ? -26.030 9.056 12.466 1.00 88.19 250 ILE A N 1
ATOM 2018 C CA . ILE A 1 250 ? -25.037 9.191 13.544 1.00 88.19 250 ILE A CA 1
ATOM 2019 C C . ILE A 1 250 ? -25.656 9.945 14.719 1.00 88.19 250 ILE A C 1
ATOM 2021 O O . ILE A 1 250 ? -25.528 9.515 15.863 1.00 88.19 250 ILE A O 1
ATOM 2025 N N . ILE A 1 251 ? -26.390 11.028 14.451 1.00 85.88 251 ILE A N 1
ATOM 2026 C CA . ILE A 1 251 ? -27.111 11.764 15.495 1.00 85.88 251 ILE A CA 1
ATOM 2027 C C . ILE A 1 251 ? -28.151 10.859 16.157 1.00 85.88 251 ILE A C 1
ATOM 2029 O O . ILE A 1 251 ? -28.224 10.821 17.384 1.00 85.88 251 ILE A O 1
ATOM 2033 N N . SER A 1 252 ? -28.927 10.090 15.389 1.00 88.25 252 SER A N 1
ATOM 2034 C CA . SER A 1 252 ? -29.878 9.120 15.954 1.00 88.25 252 SER A CA 1
ATOM 2035 C C . SER A 1 252 ? -29.190 8.059 16.823 1.00 88.25 252 SER A C 1
ATOM 2037 O O . SER A 1 252 ? -29.718 7.683 17.873 1.00 88.25 252 SER A O 1
ATOM 2039 N N . ALA A 1 253 ? -27.997 7.609 16.426 1.00 90.06 253 ALA A N 1
ATOM 2040 C CA . ALA A 1 253 ? -27.209 6.647 17.189 1.00 90.06 253 ALA A CA 1
ATOM 2041 C C . ALA A 1 253 ? -26.702 7.248 18.505 1.00 90.06 253 ALA A C 1
ATOM 2043 O O . ALA A 1 253 ? -26.813 6.605 19.542 1.00 90.06 253 ALA A O 1
ATOM 2044 N N . LEU A 1 254 ? -26.242 8.502 18.491 1.00 87.50 254 LEU A N 1
ATOM 2045 C CA . LEU A 1 254 ? -25.805 9.225 19.691 1.00 87.50 254 LEU A CA 1
ATOM 2046 C C . LEU A 1 254 ? -26.945 9.489 20.681 1.00 87.50 254 LEU A C 1
ATOM 2048 O O . LEU A 1 254 ? -26.727 9.438 21.889 1.00 87.50 254 LEU A O 1
ATOM 2052 N N . HIS A 1 255 ? -28.165 9.737 20.194 1.00 85.06 255 HIS A N 1
ATOM 2053 C CA . HIS A 1 255 ? -29.341 9.856 21.067 1.00 85.06 255 HIS A CA 1
ATOM 2054 C C . HIS A 1 255 ? -29.690 8.530 21.748 1.00 85.06 255 HIS A C 1
ATOM 2056 O O . HIS A 1 255 ? -30.158 8.528 22.884 1.00 85.06 255 HIS A O 1
ATOM 2062 N N . SER A 1 256 ? -29.468 7.412 21.055 1.00 83.31 256 SER A N 1
ATOM 2063 C CA . SER A 1 256 ? -29.768 6.070 21.567 1.00 83.31 256 SER A CA 1
ATOM 2064 C C . SER A 1 256 ? -28.640 5.507 22.439 1.00 83.31 256 SER A C 1
ATOM 2066 O O . SER A 1 256 ? -28.891 4.663 23.295 1.00 83.31 256 SER A O 1
ATOM 2068 N N . ASN A 1 257 ? -27.404 5.963 22.226 1.00 81.50 257 ASN A N 1
ATOM 2069 C CA . ASN A 1 257 ? -26.209 5.484 22.906 1.00 81.50 257 ASN A CA 1
ATOM 2070 C C . ASN A 1 257 ? -25.294 6.662 23.276 1.00 81.50 257 ASN A C 1
ATOM 2072 O O . ASN A 1 257 ? -24.407 7.063 22.517 1.00 81.50 257 ASN A O 1
ATOM 2076 N N . GLN A 1 258 ? -25.548 7.240 24.449 1.00 78.62 258 GLN A N 1
ATOM 2077 C CA . GLN A 1 258 ? -24.782 8.365 24.974 1.00 78.62 258 GLN A CA 1
ATOM 2078 C C . GLN A 1 258 ? -23.391 7.887 25.424 1.00 78.62 258 GLN A C 1
ATOM 2080 O O . GLN A 1 258 ? -23.252 7.300 26.494 1.00 78.62 258 GLN A O 1
ATOM 2085 N N . SER A 1 259 ? -22.351 8.162 24.629 1.00 83.44 259 SER A N 1
ATOM 2086 C CA . SER A 1 259 ? -20.956 7.896 25.011 1.00 83.44 259 SER A CA 1
ATOM 2087 C C . SER A 1 259 ? -20.249 9.190 25.420 1.00 83.44 259 SER A C 1
ATOM 2089 O O . SER A 1 259 ? -19.956 10.058 24.591 1.00 83.44 259 SER A O 1
ATOM 2091 N N . LEU A 1 260 ? -19.951 9.319 26.718 1.00 84.00 260 LEU A N 1
ATOM 2092 C CA . LEU A 1 260 ? -19.180 10.446 27.262 1.00 84.00 260 LEU A CA 1
ATOM 2093 C C . LEU A 1 260 ? -17.771 10.507 26.663 1.00 84.00 260 LEU A C 1
ATOM 2095 O O . LEU A 1 260 ? -17.268 11.596 26.389 1.00 84.00 260 LEU A O 1
ATOM 2099 N N . VAL A 1 261 ? -17.160 9.341 26.426 1.00 86.88 261 VAL A N 1
ATOM 2100 C CA . VAL A 1 261 ? -15.824 9.226 25.829 1.00 86.88 261 VAL A CA 1
ATOM 2101 C C . VAL A 1 261 ? -15.830 9.808 24.422 1.00 86.88 261 VAL A C 1
ATOM 2103 O O . VAL A 1 261 ? -14.993 10.645 24.103 1.00 86.88 261 VAL A O 1
ATOM 2106 N N . PHE A 1 262 ? -16.820 9.454 23.598 1.00 87.38 262 PHE A N 1
ATOM 2107 C CA . PHE A 1 262 ? -16.947 10.038 22.263 1.00 87.38 262 PHE A CA 1
ATOM 2108 C C . PHE A 1 262 ? -17.117 11.566 22.307 1.00 87.38 262 PHE A C 1
ATOM 2110 O O . PHE A 1 262 ? -16.492 12.279 21.523 1.00 87.38 262 PHE A O 1
ATOM 2117 N N . GLY A 1 263 ? -17.900 12.085 23.260 1.00 84.31 263 GLY A N 1
ATOM 2118 C CA . GLY A 1 263 ? -18.025 13.528 23.485 1.00 84.31 263 GLY A CA 1
ATOM 2119 C C . GLY A 1 263 ? -16.686 14.206 23.804 1.00 84.31 263 GLY A C 1
ATOM 2120 O O . GLY A 1 263 ? -16.381 15.255 23.238 1.00 84.31 263 GLY A O 1
ATOM 2121 N N . GLN A 1 264 ? -15.859 13.593 24.658 1.00 86.00 264 GLN A N 1
ATOM 2122 C CA . GLN A 1 264 ? -14.510 14.082 24.971 1.00 86.00 264 GLN A CA 1
ATOM 2123 C C . GLN A 1 264 ? -13.598 14.064 23.738 1.00 86.00 264 GLN A C 1
ATOM 2125 O O . GLN A 1 264 ? -12.978 15.081 23.429 1.00 86.00 264 GLN A O 1
ATOM 2130 N N . LEU A 1 265 ? -13.586 12.959 22.989 1.00 87.62 265 LEU A N 1
ATOM 2131 C CA . LEU A 1 265 ? -12.788 12.811 21.767 1.00 87.62 265 LEU A CA 1
ATOM 2132 C C . LEU A 1 265 ? -13.148 13.858 20.706 1.00 87.62 265 LEU A C 1
ATOM 2134 O O . LEU A 1 265 ? -12.273 14.390 20.025 1.00 87.62 265 LEU A O 1
ATOM 2138 N N . LEU A 1 266 ? -14.428 14.208 20.585 1.00 84.56 266 LEU A N 1
ATOM 2139 C CA . LEU A 1 266 ? -14.856 15.272 19.680 1.00 84.56 266 LEU A CA 1
ATOM 2140 C C . LEU A 1 266 ? -14.399 16.660 20.119 1.00 84.56 266 LEU A C 1
ATOM 2142 O O . LEU A 1 266 ? -14.038 17.470 19.266 1.00 84.56 266 LEU A O 1
ATOM 2146 N N . ILE A 1 267 ? -14.395 16.946 21.423 1.00 84.44 267 ILE A N 1
ATOM 2147 C CA . ILE A 1 267 ? -13.857 18.206 21.951 1.00 84.44 267 ILE A CA 1
ATOM 2148 C C . ILE A 1 267 ? -12.353 18.291 21.666 1.00 84.44 267 ILE A C 1
ATOM 2150 O O . ILE A 1 267 ? -11.869 19.337 21.233 1.00 84.44 267 ILE A O 1
ATOM 2154 N N . GLU A 1 268 ? -11.616 17.1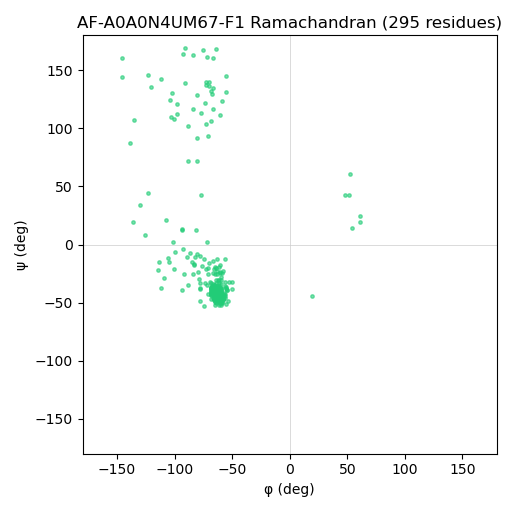99 21.869 1.00 84.50 268 GLU A N 1
ATOM 2155 C CA . GLU A 1 268 ? -10.187 17.115 21.552 1.00 84.50 268 GLU A CA 1
ATOM 2156 C C . GLU A 1 268 ? -9.918 17.354 20.060 1.00 84.50 268 GLU A C 1
ATOM 2158 O O . GLU A 1 268 ? -9.077 18.188 19.716 1.00 84.50 268 GLU A O 1
ATOM 2163 N N . GLU A 1 269 ? -10.677 16.705 19.173 1.00 81.25 269 GLU A N 1
ATOM 2164 C CA . GLU A 1 269 ? -10.540 16.868 17.720 1.00 81.25 269 GLU A CA 1
ATOM 2165 C C . GLU A 1 269 ? -10.955 18.271 17.244 1.00 81.25 269 GLU A C 1
ATOM 2167 O O . GLU A 1 269 ? -10.348 18.849 16.341 1.00 81.25 269 GLU A O 1
ATOM 2172 N N . PHE A 1 270 ? -11.967 18.875 17.868 1.00 76.81 270 PHE A N 1
ATOM 2173 C CA . PHE A 1 270 ? -12.342 20.259 17.593 1.00 76.81 270 PHE A CA 1
ATOM 2174 C C . PHE A 1 270 ? -11.228 21.230 18.004 1.00 76.81 270 PHE A C 1
ATOM 2176 O O . PHE A 1 270 ? -10.878 22.139 17.248 1.00 76.81 270 PHE A O 1
ATOM 2183 N N . ASN A 1 271 ? -10.628 21.016 19.177 1.00 78.31 271 ASN A N 1
ATOM 2184 C CA . ASN A 1 271 ? -9.531 21.840 19.676 1.00 78.31 271 ASN A CA 1
ATOM 2185 C C . ASN A 1 271 ? -8.259 21.686 18.832 1.00 78.31 271 ASN A C 1
ATOM 2187 O O . ASN A 1 271 ? -7.566 22.677 18.603 1.00 78.31 271 ASN A O 1
ATOM 2191 N N . SER A 1 272 ? -7.966 20.483 18.328 1.00 76.75 272 SER A N 1
ATOM 2192 C CA . SER A 1 272 ? -6.820 20.243 17.444 1.00 76.75 272 SER A CA 1
ATOM 2193 C C . SER A 1 272 ? -7.004 20.919 16.076 1.00 76.75 272 SER A C 1
ATOM 2195 O O . SER A 1 272 ? -6.069 21.536 15.559 1.00 76.75 272 SER A O 1
ATOM 2197 N N . ARG A 1 273 ? -8.221 20.875 15.510 1.00 66.69 273 ARG A N 1
ATOM 2198 C CA . ARG A 1 273 ? -8.546 21.434 14.184 1.00 66.69 273 ARG A CA 1
ATOM 2199 C C . ARG A 1 273 ? -8.846 22.923 14.163 1.00 66.69 273 ARG A C 1
ATOM 2201 O O . ARG A 1 273 ? -8.742 23.520 13.097 1.00 66.69 273 ARG A O 1
ATOM 2208 N N . ARG A 1 274 ? -9.153 23.552 15.300 1.00 58.00 274 ARG A N 1
ATOM 2209 C CA . ARG A 1 274 ? -9.277 25.018 15.389 1.00 58.00 274 ARG A CA 1
ATOM 2210 C C . ARG A 1 274 ? -7.972 25.741 15.023 1.00 58.00 274 ARG A C 1
ATOM 2212 O O . ARG A 1 274 ? -8.004 26.916 14.683 1.00 58.00 274 ARG A O 1
ATOM 2219 N N . ASN A 1 275 ? -6.853 25.020 15.032 1.00 55.78 275 ASN A N 1
ATOM 2220 C CA . ASN A 1 275 ? -5.570 25.504 14.535 1.00 55.78 275 ASN A CA 1
ATOM 2221 C C . ASN A 1 275 ? -5.372 25.294 13.012 1.00 55.78 275 ASN A C 1
ATOM 2223 O O . ASN A 1 275 ? -4.387 25.796 12.486 1.00 55.78 275 ASN A O 1
ATOM 2227 N N . ASN A 1 276 ? -6.274 24.580 12.314 1.00 56.62 276 ASN A N 1
ATOM 2228 C CA . ASN A 1 276 ? -6.091 24.055 10.947 1.00 56.62 276 ASN A CA 1
ATOM 2229 C C . ASN A 1 276 ? -7.305 24.240 9.979 1.00 56.62 276 ASN A C 1
ATOM 2231 O O . ASN A 1 276 ? -7.375 23.526 8.982 1.00 56.62 276 ASN A O 1
ATOM 2235 N N . ASP A 1 277 ? -8.265 25.144 10.234 1.00 51.69 277 ASP A N 1
ATOM 2236 C CA . ASP A 1 277 ? -9.363 25.534 9.304 1.00 51.69 277 ASP A CA 1
ATOM 2237 C C . ASP A 1 277 ? -10.163 24.387 8.624 1.00 51.69 277 ASP A C 1
ATOM 2239 O O . ASP A 1 277 ? -10.494 24.446 7.439 1.00 51.69 277 ASP A O 1
ATOM 2243 N N . CYS A 1 278 ? -10.526 23.321 9.349 1.00 53.56 278 CYS A N 1
ATOM 2244 C CA . CYS A 1 278 ? -11.287 22.201 8.768 1.00 53.56 278 CYS A CA 1
ATOM 2245 C C . CYS A 1 278 ? -12.783 22.209 9.160 1.00 53.56 278 CYS A C 1
ATOM 2247 O O . CYS A 1 278 ? -13.123 22.155 10.340 1.00 53.56 278 CYS A O 1
ATOM 2249 N N . VAL A 1 279 ? -13.676 22.211 8.158 1.00 58.03 279 VAL A N 1
ATOM 2250 C CA . VAL A 1 279 ? -15.147 22.382 8.268 1.00 58.03 279 VAL A CA 1
ATOM 2251 C C . VAL A 1 279 ? -15.892 21.169 8.864 1.00 58.03 279 VAL A C 1
ATOM 2253 O O . VAL A 1 279 ? -17.005 21.306 9.365 1.00 58.03 279 VAL A O 1
ATOM 2256 N N . CYS A 1 280 ? -15.315 19.963 8.848 1.00 58.38 280 CYS A N 1
ATOM 2257 C CA . CYS A 1 280 ? -16.078 18.752 9.199 1.00 58.38 280 CYS A CA 1
ATOM 2258 C C . CYS A 1 280 ? -16.369 18.614 10.706 1.00 58.38 280 CYS A C 1
ATOM 2260 O O . CYS A 1 280 ? -17.412 18.085 11.091 1.00 58.38 280 CYS A O 1
ATOM 2262 N N . SER A 1 281 ? -15.466 19.083 11.576 1.00 55.47 281 SER A N 1
ATOM 2263 C CA . SER A 1 281 ? -15.635 18.976 13.034 1.00 55.47 281 SER A CA 1
ATOM 2264 C C . SER A 1 281 ? -16.592 20.026 13.598 1.00 55.47 281 SER A C 1
ATOM 2266 O O . SER A 1 281 ? -17.283 19.745 14.577 1.00 55.47 281 SER A O 1
ATOM 2268 N N . THR A 1 282 ? -16.684 21.208 12.979 1.00 57.12 282 THR A N 1
ATOM 2269 C CA . THR A 1 282 ? -17.600 22.276 13.411 1.00 57.12 282 THR A CA 1
ATOM 2270 C C . THR A 1 282 ? -19.056 21.864 13.236 1.00 57.12 282 THR A C 1
ATOM 2272 O O . THR A 1 282 ? -19.833 22.013 14.173 1.00 57.12 282 THR A O 1
ATOM 2275 N N . GLN A 1 283 ? -19.411 21.247 12.105 1.00 63.28 283 GLN A N 1
ATOM 2276 C CA . GLN A 1 283 ? -20.788 20.818 11.843 1.00 63.28 283 GLN A CA 1
ATOM 2277 C C . GLN A 1 283 ? -21.282 19.766 12.847 1.00 63.28 283 GLN A C 1
ATOM 2279 O O . GLN A 1 283 ? -22.381 19.900 13.383 1.00 63.28 283 GLN A O 1
ATOM 2284 N N . LEU A 1 284 ? -20.487 18.725 13.142 1.00 60.69 284 LEU A N 1
ATOM 2285 C CA . LEU A 1 284 ? -20.900 17.711 14.122 1.00 60.69 284 LEU A CA 1
ATOM 2286 C C . LEU A 1 284 ? -20.955 18.293 15.541 1.00 60.69 284 LEU A C 1
ATOM 2288 O O . LEU A 1 284 ? -21.909 18.019 16.264 1.00 60.69 284 LEU A O 1
ATOM 2292 N N . ALA A 1 285 ? -19.978 19.120 15.930 1.00 61.12 285 ALA A N 1
ATOM 2293 C CA . ALA A 1 285 ? -19.955 19.749 17.250 1.00 61.12 285 ALA A CA 1
ATOM 2294 C C . ALA A 1 285 ? -21.155 20.689 17.470 1.00 61.12 285 ALA A C 1
ATOM 2296 O O . ALA A 1 285 ? -21.785 20.650 18.528 1.00 61.12 285 ALA A O 1
ATOM 2297 N N . GLU A 1 286 ? -21.522 21.492 16.466 1.00 63.16 286 GLU A N 1
ATOM 2298 C CA . GLU A 1 286 ? -22.701 22.365 16.517 1.00 63.16 286 GLU A CA 1
ATOM 2299 C C . GLU A 1 286 ? -24.001 21.561 16.636 1.00 63.16 286 GLU A C 1
ATOM 2301 O O . GLU A 1 286 ? -24.858 21.886 17.462 1.00 63.16 286 GLU A O 1
ATOM 2306 N N . ARG A 1 287 ? -24.121 20.463 15.881 1.00 63.94 287 ARG A N 1
ATOM 2307 C CA . ARG A 1 287 ? -25.278 19.553 15.930 1.00 63.94 287 ARG A CA 1
ATOM 2308 C C . ARG A 1 287 ? -25.380 18.804 17.253 1.00 63.94 287 ARG A C 1
ATOM 2310 O O . ARG A 1 287 ? -26.479 18.593 17.763 1.00 63.94 287 ARG A O 1
ATOM 2317 N N . MET A 1 288 ? -24.240 18.437 17.831 1.00 61.09 288 MET A N 1
ATOM 2318 C CA . MET A 1 288 ? -24.174 17.745 19.111 1.00 61.09 288 MET A CA 1
ATOM 2319 C C . MET A 1 288 ? -24.453 18.633 20.316 1.00 61.09 288 MET A C 1
ATOM 2321 O O . MET A 1 288 ? -24.706 18.107 21.397 1.00 61.09 288 MET A O 1
ATOM 2325 N N . LYS A 1 289 ? -24.469 19.957 20.151 1.00 58.50 289 LYS A N 1
ATOM 2326 C CA . LYS A 1 289 ? -24.758 20.875 21.251 1.00 58.50 289 LYS A CA 1
ATOM 2327 C C . LYS A 1 289 ? -26.107 20.569 21.914 1.00 58.50 289 LYS A C 1
ATOM 2329 O O . LYS A 1 289 ? -26.170 20.475 23.128 1.00 58.50 289 LYS A O 1
ATOM 2334 N N . LYS A 1 290 ? -27.155 20.276 21.132 1.00 53.34 290 LYS A N 1
ATOM 2335 C CA . LYS A 1 290 ? -28.481 19.907 21.671 1.00 53.34 290 LYS A CA 1
ATOM 2336 C C . LYS A 1 290 ? -28.489 18.592 22.479 1.00 53.34 290 LYS A C 1
ATOM 2338 O O . LYS A 1 290 ? -29.012 18.614 23.591 1.00 53.34 290 LYS A O 1
ATOM 2343 N N . PRO A 1 291 ? -27.947 17.459 21.984 1.00 49.75 291 PRO A N 1
ATOM 2344 C CA . PRO A 1 291 ? -27.887 16.234 22.783 1.00 49.75 291 PRO A CA 1
ATOM 2345 C C . PRO A 1 291 ? -26.907 16.326 23.965 1.00 49.75 291 PRO A C 1
ATOM 2347 O O . PRO A 1 291 ? -27.200 15.769 25.019 1.00 49.75 291 PRO A O 1
ATOM 2350 N N . LEU A 1 292 ? -25.800 17.071 23.859 1.00 48.59 292 LEU A N 1
ATOM 2351 C CA . LEU A 1 292 ? -24.893 17.314 24.993 1.00 48.59 292 LEU A CA 1
ATOM 2352 C C . LEU A 1 292 ? -25.525 18.204 26.071 1.00 48.59 292 LEU A C 1
ATOM 2354 O O . LEU A 1 292 ? -25.344 17.933 27.253 1.00 48.59 292 LEU A O 1
ATOM 2358 N N . ASP A 1 293 ? -26.318 19.209 25.697 1.00 45.72 293 ASP A N 1
ATOM 2359 C CA . ASP A 1 293 ? -27.033 20.056 26.661 1.00 45.72 293 ASP A CA 1
ATOM 2360 C C . ASP A 1 293 ? -28.062 19.243 27.480 1.00 45.72 293 ASP A C 1
ATOM 2362 O O . ASP A 1 293 ? -28.353 19.588 28.624 1.00 45.72 293 ASP A O 1
ATOM 2366 N N . SER A 1 294 ? -28.564 18.119 26.946 1.00 39.84 294 SER A N 1
ATOM 2367 C CA . SER A 1 294 ? -29.435 17.181 27.680 1.00 39.84 294 SER A CA 1
ATOM 2368 C C . SER A 1 294 ? -28.697 16.245 28.652 1.00 39.84 294 SER A C 1
ATOM 2370 O O . SER A 1 294 ? -29.340 15.573 29.452 1.00 39.84 294 SER A O 1
ATOM 2372 N N . LEU A 1 295 ? -27.362 16.220 28.596 1.00 37.22 295 LEU A N 1
ATOM 2373 C CA . LEU A 1 295 ? -26.473 15.430 29.457 1.00 37.22 295 LEU A CA 1
ATOM 2374 C C . LEU A 1 295 ? -25.860 16.254 30.611 1.00 37.22 295 LEU A C 1
ATOM 2376 O O . LEU A 1 295 ? -25.178 15.688 31.461 1.00 37.22 295 LEU A O 1
ATOM 2380 N N . VAL A 1 296 ? -26.073 17.579 30.638 1.00 34.97 296 VAL A N 1
ATOM 2381 C CA . VAL A 1 296 ? -25.514 18.519 31.640 1.00 34.97 296 VAL A CA 1
ATOM 2382 C C . VAL A 1 296 ? -26.590 19.030 32.629 1.00 34.97 296 VAL A C 1
ATOM 2384 O O . VAL A 1 296 ? -26.405 20.036 33.313 1.00 34.97 296 VAL A O 1
ATOM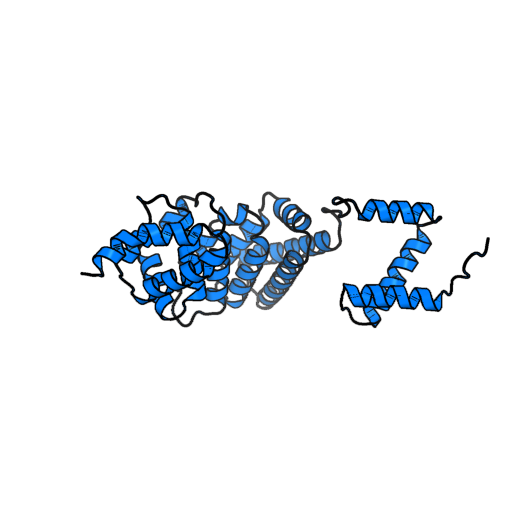 2387 N N . LEU A 1 297 ? -27.705 18.305 32.764 1.00 31.33 297 LEU A N 1
ATOM 2388 C CA . LEU A 1 297 ? -28.687 18.436 33.855 1.00 31.33 297 LEU A CA 1
ATOM 2389 C C . LEU A 1 297 ? -28.735 17.144 34.675 1.00 31.33 297 LEU A C 1
ATOM 2391 O O . LEU A 1 297 ? -28.925 17.258 35.906 1.00 31.33 297 LEU A O 1
#

Mean predicted aligned error: 8.6 Å

Nearest PDB structures (foldseek):
  7ypz-assembly1_C  TM=4.153E-01  e=2.431E-01  Saccharomyces cerevisiae
  5uwq-assembly1_C  TM=3.701E-01  e=2.330E-01  Saccharomyces cerevisiae
  3wyg-assembly1_C  TM=4.164E-01  e=3.873E-01  Saccharomyces cerevisiae S288C
  6x2y-assembly1_C  TM=3.996E-01  e=3.873E-01  Saccharomyces cerevisiae
  5uwu-assembly1_C  TM=3.853E-01  e=5.209E-01  Saccharomyces cerevisiae

Sequence (297 aa):
MYMPVLNAKAKARELVDIIREETNAPMAACIDTVSLILKCLMRDVSSCKDLLHIKTALDHEDIIDVEQCYDAGVIHKSIMIISSIIDDKKQQKWSLEGDNQLVECLQTFSSVLDNTDKRISINQLSKSDYEFIEKLVLLYQIEQNDVIRLALINAFLSCCQIEVIKSFRLPVLIIANNRFIHPLSDLEIAAFNLLIDIYSITEKIPYFHLEYFTTDFFAKIILLCEHDAKLPVKFLLNFNSHFDDEQNFIISALHSNQSLVFGQLLIEEFNSRRNNDCVCSTQLAERMKKPLDSLVL